Protein AF-A0A497FL83-F1 (afdb_monomer_lite)

pLDDT: mean 72.42, std 16.45, range [36.22, 94.38]

Radius of gyration: 26.85 Å; chains: 1; bounding box: 64×46×71 Å

Sequence (213 aa):
MVYFIYKALDIARLGGVLPDPKRLNLPDDVKLGLAKRDYFYLGCCENPEHLLPIKEYIVTFVDRDTAEGFTLLGVSRVPKDPTDPTSELRDLTPEELEKQEKARKLLLKLRLRQRIYGGVEDLEDIVAFLSKRIDLLERLFLTTLYYILKDEPLPDSLGKSYLSIAEAYVKQVEEGRVKTRVDVEDPKKLHDKVMKKVTEITKLVETELLGKK

Secondary structure (DSSP, 8-state):
-EEEEEEES-HHHHTTPPPPTTTTT--TT-EEEEEEETTEEEEEES-GGGGTT-TTEEEEEE-HHHHHHHHHTT-SEEESSTT-TTSPEEEPPHHHHHHHHHHHHHHHHHHHHHHHHHHHHHHHHHHHHHHHHHHHHHHHHHHHHHHHHHT-PPPHHHHHHHHHHHHHHHHHHHTT----GGGT--HHHHHHHHHHHHHHHHHHHIIIIIS--

Structure (mmCIF, N/CA/C/O backbone):
data_AF-A0A497FL83-F1
#
_entry.id   AF-A0A497FL83-F1
#
loop_
_atom_site.group_PDB
_atom_site.id
_atom_site.type_symbol
_atom_site.label_atom_id
_atom_site.label_alt_id
_atom_site.label_comp_id
_atom_site.label_asym_id
_atom_site.label_entity_id
_atom_site.label_seq_id
_atom_site.pdbx_PDB_ins_code
_atom_site.Cartn_x
_atom_site.Cartn_y
_atom_site.Cartn_z
_atom_site.occupancy
_atom_site.B_iso_or_equiv
_atom_site.auth_seq_id
_atom_site.auth_comp_id
_atom_site.auth_asym_id
_atom_site.auth_atom_id
_atom_site.pdbx_PDB_model_num
ATOM 1 N N . MET A 1 1 ? 3.276 -7.627 21.486 1.00 87.25 1 MET A N 1
ATOM 2 C CA . MET A 1 1 ? 2.378 -7.746 20.320 1.00 87.25 1 MET A CA 1
ATOM 3 C C . MET A 1 1 ? 2.366 -6.426 19.569 1.00 87.25 1 MET A C 1
ATOM 5 O O . MET A 1 1 ? 2.123 -5.391 20.181 1.00 87.25 1 MET A O 1
ATOM 9 N N . VAL A 1 2 ? 2.685 -6.466 18.280 1.00 92.25 2 VAL A N 1
ATOM 10 C CA . VAL A 1 2 ? 2.751 -5.320 17.367 1.00 92.25 2 VAL A CA 1
ATOM 11 C C . VAL A 1 2 ? 1.545 -5.376 16.435 1.00 92.25 2 VAL A C 1
ATOM 13 O O . VAL A 1 2 ? 1.156 -6.457 15.998 1.00 92.25 2 VAL A O 1
ATOM 16 N N . TYR A 1 3 ? 0.948 -4.224 16.136 1.00 94.00 3 TYR A N 1
ATOM 17 C CA . TYR A 1 3 ? -0.179 -4.123 15.213 1.00 94.00 3 TYR A CA 1
ATOM 18 C C . TYR A 1 3 ? 0.265 -3.538 13.881 1.00 94.00 3 TYR A C 1
ATOM 20 O O . TYR A 1 3 ? 1.179 -2.713 13.809 1.00 94.00 3 TYR A O 1
ATOM 28 N N . PHE A 1 4 ? -0.412 -3.945 12.817 1.00 92.50 4 PHE A N 1
ATOM 29 C CA . PHE A 1 4 ? -0.151 -3.422 11.489 1.00 92.50 4 PHE A CA 1
ATOM 30 C C . PHE A 1 4 ? -1.423 -3.360 10.655 1.00 92.50 4 PHE A C 1
ATOM 32 O O . PHE A 1 4 ? -2.301 -4.218 10.737 1.00 92.50 4 PHE A O 1
ATOM 39 N N . ILE A 1 5 ? -1.499 -2.328 9.825 1.00 90.12 5 ILE A N 1
ATOM 40 C CA . ILE A 1 5 ? -2.501 -2.199 8.777 1.00 90.12 5 ILE A CA 1
ATOM 41 C C . ILE A 1 5 ? -1.850 -2.642 7.477 1.00 90.12 5 ILE A C 1
ATOM 43 O O . ILE A 1 5 ? -0.743 -2.208 7.160 1.00 90.12 5 ILE A O 1
ATOM 47 N N . TYR A 1 6 ? -2.537 -3.481 6.713 1.00 87.75 6 TYR A N 1
ATOM 48 C CA . TYR A 1 6 ? -2.036 -3.946 5.432 1.00 87.75 6 TYR A CA 1
ATOM 49 C C . TYR A 1 6 ? -3.088 -3.915 4.329 1.00 87.75 6 TYR A C 1
ATOM 51 O O . TYR A 1 6 ? -4.296 -3.942 4.575 1.00 87.75 6 TYR A O 1
ATOM 59 N N . LYS A 1 7 ? -2.614 -3.849 3.086 1.00 82.38 7 LYS A N 1
ATOM 60 C CA . LYS A 1 7 ? -3.421 -4.018 1.874 1.00 82.38 7 LYS A CA 1
ATOM 61 C C . LYS A 1 7 ? -2.717 -5.005 0.953 1.00 82.38 7 LYS A C 1
ATOM 63 O O . LYS A 1 7 ? -1.513 -4.884 0.748 1.00 82.38 7 LYS A O 1
ATOM 68 N N . ALA A 1 8 ? -3.467 -5.939 0.376 1.00 71.94 8 ALA A N 1
ATOM 69 C CA . ALA A 1 8 ? -2.943 -6.816 -0.666 1.00 71.94 8 ALA A CA 1
ATOM 70 C C . ALA A 1 8 ? -2.663 -6.026 -1.958 1.00 71.94 8 ALA A C 1
ATOM 72 O O . ALA A 1 8 ? -3.493 -5.224 -2.391 1.00 71.94 8 ALA A O 1
ATOM 73 N N . LEU A 1 9 ? -1.492 -6.240 -2.555 1.00 63.22 9 LEU A N 1
ATOM 74 C CA . LEU A 1 9 ? -1.058 -5.588 -3.795 1.00 63.22 9 LEU A CA 1
ATOM 75 C C . LEU A 1 9 ? -1.698 -6.229 -5.035 1.00 63.22 9 LEU A C 1
ATOM 77 O O . LEU A 1 9 ? -2.173 -5.523 -5.920 1.00 63.22 9 LEU A O 1
ATOM 81 N N . ASP A 1 10 ? -1.836 -7.555 -5.052 1.00 54.44 10 ASP A N 1
ATOM 82 C CA . ASP A 1 10 ? -2.254 -8.332 -6.232 1.00 54.44 10 ASP A CA 1
ATOM 83 C C . ASP A 1 10 ? -3.777 -8.578 -6.343 1.00 54.44 10 ASP A C 1
ATOM 85 O O . ASP A 1 10 ? -4.263 -9.598 -6.844 1.00 54.44 10 ASP A O 1
ATOM 89 N N . ILE A 1 11 ? -4.585 -7.618 -5.880 1.00 46.47 11 ILE A N 1
ATOM 90 C CA . ILE A 1 11 ? -6.055 -7.744 -5.845 1.00 46.47 11 ILE A CA 1
ATOM 91 C C . ILE A 1 11 ? -6.667 -7.845 -7.256 1.00 46.47 11 ILE A C 1
ATOM 93 O O . ILE A 1 11 ? -7.718 -8.467 -7.417 1.00 46.47 11 ILE A O 1
ATOM 97 N N . ALA A 1 12 ? -6.005 -7.303 -8.286 1.00 39.41 12 ALA A N 1
ATOM 98 C CA . ALA A 1 12 ? -6.506 -7.329 -9.663 1.00 39.41 12 ALA A CA 1
ATOM 99 C C . ALA A 1 12 ? -6.594 -8.748 -10.260 1.00 39.41 12 ALA A C 1
ATOM 101 O O . ALA A 1 12 ? -7.409 -8.975 -11.151 1.00 39.41 12 ALA A O 1
ATOM 102 N N . ARG A 1 13 ? -5.800 -9.714 -9.768 1.00 36.22 13 ARG A N 1
ATOM 103 C CA . ARG A 1 13 ? -5.795 -11.102 -10.273 1.00 36.22 13 ARG A CA 1
ATOM 104 C C . ARG A 1 13 ? -6.527 -12.100 -9.372 1.00 36.22 13 ARG A C 1
ATOM 106 O O . ARG A 1 13 ? -6.908 -13.163 -9.848 1.00 36.22 13 ARG A O 1
ATOM 113 N N . LEU A 1 14 ? -6.744 -11.767 -8.097 1.00 36.56 14 LEU A N 1
ATOM 114 C CA . LEU A 1 14 ? -7.281 -12.692 -7.083 1.00 36.56 14 LEU A CA 1
ATOM 115 C C . LEU A 1 14 ? -8.678 -12.322 -6.556 1.00 36.56 14 LEU A C 1
ATOM 117 O O . LEU A 1 14 ? -9.119 -12.866 -5.548 1.00 36.56 14 LEU A O 1
ATOM 121 N N . GLY A 1 15 ? -9.392 -11.399 -7.208 1.00 36.88 15 GLY A N 1
ATOM 122 C CA . GLY A 1 15 ? -10.802 -11.132 -6.890 1.00 36.88 15 GLY A CA 1
ATOM 123 C C . GLY A 1 15 ? -11.052 -10.602 -5.471 1.00 36.88 15 GLY A C 1
ATOM 124 O O . GLY A 1 15 ? -12.125 -10.816 -4.916 1.00 36.88 15 GLY A O 1
ATOM 125 N N . GLY A 1 16 ? -10.078 -9.920 -4.856 1.00 46.25 16 GLY A N 1
ATOM 126 C CA . GLY A 1 16 ? -10.253 -9.320 -3.524 1.00 46.25 16 GLY A CA 1
ATOM 127 C C . GLY A 1 16 ? -10.151 -10.285 -2.342 1.00 46.25 16 GLY A C 1
ATOM 128 O O . GLY A 1 16 ? -10.515 -9.901 -1.227 1.00 46.25 16 GLY A O 1
ATOM 129 N N . VAL A 1 17 ? -9.648 -11.502 -2.558 1.00 53.59 17 VAL A N 1
ATOM 130 C CA . VAL A 1 17 ? -9.443 -12.496 -1.499 1.00 53.59 17 VAL A CA 1
ATOM 131 C C . VAL A 1 17 ? -8.149 -12.193 -0.734 1.00 53.59 17 VAL A C 1
ATOM 133 O O . VAL A 1 17 ? -7.098 -11.966 -1.334 1.00 53.59 17 VAL A O 1
ATOM 136 N N . LEU A 1 18 ? -8.232 -12.164 0.600 1.00 60.44 18 LEU A N 1
ATOM 137 C CA . LEU A 1 18 ? -7.057 -12.150 1.477 1.00 60.44 18 LEU A CA 1
ATOM 138 C C . LEU A 1 18 ? -6.199 -13.392 1.183 1.00 60.44 18 LEU A C 1
ATOM 140 O O . LEU A 1 18 ? -6.759 -14.489 1.172 1.00 60.44 18 LEU A O 1
ATOM 144 N N . PRO A 1 19 ? -4.882 -13.265 0.955 1.00 60.03 19 PRO A N 1
ATOM 145 C CA . PRO A 1 19 ? -4.026 -14.428 0.777 1.00 60.03 19 PRO A CA 1
ATOM 146 C C . PRO A 1 19 ? -4.148 -15.373 1.973 1.00 60.03 19 PRO A C 1
ATOM 148 O O . PRO A 1 19 ? -4.116 -14.939 3.125 1.00 60.03 19 PRO A O 1
ATOM 151 N N . ASP A 1 20 ? -4.307 -16.663 1.688 1.00 67.06 20 ASP A N 1
ATOM 152 C CA . ASP A 1 20 ? -4.378 -17.701 2.714 1.00 67.06 20 ASP A CA 1
ATOM 153 C C . ASP A 1 20 ? -3.068 -17.699 3.530 1.00 67.06 20 ASP A C 1
ATOM 155 O O . ASP A 1 20 ? -1.998 -17.884 2.936 1.00 67.06 20 ASP A O 1
ATOM 159 N N . PRO A 1 21 ? -3.118 -17.513 4.866 1.00 66.69 21 PRO A N 1
ATOM 160 C CA . PRO A 1 21 ? -1.936 -17.559 5.724 1.00 66.69 21 PRO A CA 1
ATOM 161 C C . PRO A 1 21 ? -1.088 -18.821 5.530 1.00 66.69 21 PRO A C 1
ATOM 163 O O . PRO A 1 21 ? 0.139 -18.746 5.570 1.00 66.69 21 PRO A O 1
ATOM 166 N N . LYS A 1 22 ? -1.728 -19.964 5.236 1.00 67.56 22 LYS A N 1
ATOM 167 C CA . LYS A 1 22 ? -1.035 -21.233 4.962 1.00 67.56 22 LYS A CA 1
ATOM 168 C C . LYS A 1 22 ? -0.250 -21.193 3.657 1.00 67.56 22 LYS A C 1
ATOM 170 O O . LYS A 1 22 ? 0.801 -21.808 3.550 1.00 67.56 22 LYS A O 1
ATOM 175 N N . ARG A 1 23 ? -0.747 -20.458 2.661 1.00 69.12 23 ARG A N 1
ATOM 176 C CA . ARG A 1 23 ? -0.086 -20.304 1.361 1.00 69.12 23 ARG A CA 1
ATOM 177 C C . ARG A 1 23 ? 1.126 -19.376 1.442 1.00 69.12 23 ARG A C 1
ATOM 179 O O . ARG A 1 23 ? 2.053 -19.526 0.657 1.00 69.12 23 ARG A O 1
ATOM 186 N N . LEU A 1 24 ? 1.110 -18.443 2.391 1.00 69.69 24 LEU A N 1
ATOM 187 C CA . LEU A 1 24 ? 2.212 -17.525 2.670 1.00 69.69 24 LEU A CA 1
ATOM 188 C C . LEU A 1 24 ? 3.234 -18.083 3.676 1.00 69.69 24 LEU A C 1
ATOM 190 O O . LEU A 1 24 ? 4.185 -17.378 3.999 1.00 69.69 24 LEU A O 1
ATOM 194 N N . ASN A 1 25 ? 3.056 -19.322 4.163 1.00 75.31 25 ASN A N 1
ATOM 195 C CA . ASN A 1 25 ? 3.882 -19.927 5.216 1.00 75.31 25 ASN A CA 1
ATOM 196 C C . ASN A 1 25 ? 4.079 -18.987 6.418 1.00 75.31 25 ASN A C 1
ATOM 198 O O . ASN A 1 25 ? 5.191 -18.841 6.928 1.00 75.31 25 ASN A O 1
ATOM 202 N N . LEU A 1 26 ? 3.004 -18.312 6.842 1.00 78.56 26 LEU A N 1
ATOM 203 C CA . LEU A 1 26 ? 3.100 -17.387 7.963 1.00 78.56 26 LEU A CA 1
ATOM 204 C C . LEU A 1 26 ? 3.267 -18.151 9.276 1.00 78.56 26 LEU A C 1
ATOM 206 O O . LEU A 1 26 ? 2.543 -19.122 9.499 1.00 78.5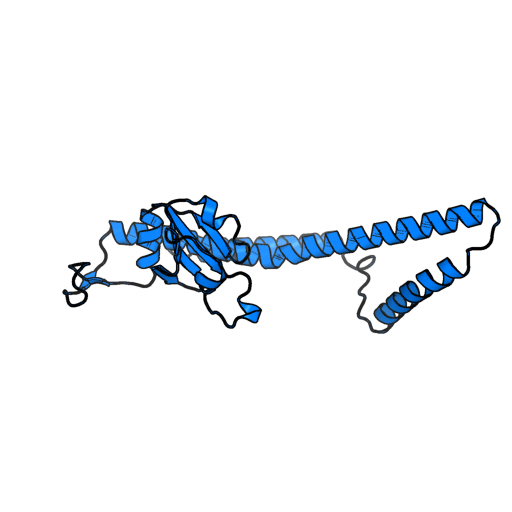6 26 LEU A O 1
ATOM 210 N N . PRO A 1 27 ? 4.190 -17.714 10.145 1.00 83.06 27 PRO A N 1
ATOM 211 C CA . PRO A 1 27 ? 4.302 -18.274 11.480 1.00 83.06 27 PRO A CA 1
ATOM 212 C C . PRO A 1 27 ? 3.047 -17.973 12.312 1.00 83.06 27 PRO A C 1
ATOM 214 O O . PRO A 1 27 ? 2.350 -16.981 12.086 1.00 83.06 27 PRO A O 1
ATOM 217 N N . ASP A 1 28 ? 2.766 -18.842 13.286 1.00 85.88 28 ASP A N 1
ATOM 218 C CA . ASP A 1 28 ? 1.536 -18.815 14.097 1.00 85.88 28 ASP A CA 1
ATOM 219 C C . ASP A 1 28 ? 1.371 -17.532 14.932 1.00 85.88 28 ASP A C 1
ATOM 221 O O . ASP A 1 28 ? 0.269 -17.213 15.390 1.00 85.88 28 ASP A O 1
ATOM 225 N N . ASP A 1 29 ? 2.455 -16.777 15.130 1.00 88.56 29 ASP A N 1
ATOM 226 C CA . ASP A 1 29 ? 2.421 -15.495 15.825 1.00 88.56 29 ASP A CA 1
ATOM 227 C C . ASP A 1 29 ? 1.772 -14.386 14.982 1.00 88.56 29 ASP A C 1
ATOM 229 O O . ASP A 1 29 ? 1.328 -13.384 15.542 1.00 88.56 29 ASP A O 1
ATOM 233 N N . VAL A 1 30 ? 1.668 -14.559 13.658 1.00 86.81 30 VAL A N 1
ATOM 234 C CA . VAL A 1 30 ? 1.057 -13.591 12.741 1.00 86.81 30 VAL A CA 1
ATOM 235 C C . VAL A 1 30 ? -0.437 -13.868 12.582 1.00 86.81 30 VAL A C 1
ATOM 237 O O . VAL A 1 30 ? -0.867 -14.845 11.972 1.00 86.81 30 VAL A O 1
ATOM 240 N N . LYS A 1 31 ? -1.260 -12.933 13.053 1.00 89.06 31 LYS A N 1
ATOM 241 C CA . LYS A 1 31 ? -2.717 -12.952 12.892 1.00 89.06 31 LYS A CA 1
ATOM 242 C C . LYS A 1 31 ? -3.145 -11.917 11.867 1.00 89.06 31 LYS A C 1
ATOM 244 O O . LYS A 1 31 ? -2.890 -10.722 12.014 1.00 89.06 31 LYS A O 1
ATOM 249 N N . LEU A 1 32 ? -3.847 -12.375 10.839 1.00 87.00 32 LEU A N 1
ATOM 250 C CA . LEU A 1 32 ? -4.373 -11.546 9.760 1.00 87.00 32 LEU A CA 1
ATOM 251 C C . LEU A 1 32 ? -5.889 -11.372 9.884 1.00 87.00 32 LEU A C 1
ATOM 253 O O . LEU A 1 32 ? -6.593 -12.279 10.314 1.00 87.00 32 LEU A O 1
ATOM 257 N N . GLY A 1 33 ? -6.405 -10.221 9.448 1.00 85.62 33 GLY A N 1
ATOM 258 C CA . GLY A 1 33 ? -7.843 -10.045 9.220 1.00 85.62 33 GLY A CA 1
ATOM 259 C C . GLY A 1 33 ? -8.656 -9.764 10.484 1.00 85.62 33 GLY A C 1
ATOM 260 O O . GLY A 1 33 ? -9.857 -10.013 10.495 1.00 85.62 33 GLY A O 1
ATOM 261 N N . LEU A 1 34 ? -8.028 -9.201 11.521 1.00 88.25 34 LEU A N 1
ATOM 262 C CA . LEU A 1 34 ? -8.687 -8.816 12.776 1.00 88.25 34 LEU A CA 1
ATOM 263 C C . LEU A 1 34 ? -9.814 -7.794 12.559 1.00 88.25 34 LEU A C 1
ATOM 265 O O . LEU A 1 34 ? -10.797 -7.774 13.289 1.00 88.25 34 LEU A O 1
ATOM 269 N N . ALA A 1 35 ? -9.669 -6.940 11.547 1.00 88.44 35 ALA A N 1
ATOM 270 C CA . ALA A 1 35 ? -10.700 -6.025 11.079 1.00 88.44 35 ALA A CA 1
ATOM 271 C C . ALA A 1 35 ? -10.472 -5.689 9.601 1.00 88.44 35 ALA A C 1
ATOM 273 O O . ALA A 1 35 ? -9.350 -5.786 9.099 1.00 88.44 35 ALA A O 1
ATOM 274 N N . LYS A 1 36 ? -11.532 -5.257 8.909 1.00 88.44 36 LYS A N 1
ATOM 275 C CA . LYS A 1 36 ? -11.490 -4.827 7.504 1.00 88.44 36 LYS A CA 1
ATOM 276 C C . LYS A 1 36 ? -12.211 -3.499 7.328 1.00 88.44 36 LYS A C 1
ATOM 278 O O . LYS A 1 36 ? -13.388 -3.385 7.681 1.00 88.44 36 LYS A O 1
ATOM 283 N N . ARG A 1 37 ? -11.537 -2.529 6.708 1.00 85.94 37 ARG A N 1
ATOM 284 C CA . ARG A 1 37 ? -12.119 -1.244 6.302 1.00 85.94 37 ARG A CA 1
ATOM 285 C C . ARG A 1 37 ? -11.528 -0.795 4.981 1.00 85.94 37 ARG A C 1
ATOM 287 O O . ARG A 1 37 ? -10.317 -0.675 4.849 1.00 85.94 37 ARG A O 1
ATOM 294 N N . ASP A 1 38 ? -12.399 -0.566 4.004 1.00 75.31 38 ASP A N 1
ATOM 295 C CA . ASP A 1 38 ? -12.044 0.031 2.714 1.00 75.31 38 ASP A CA 1
ATOM 296 C C . ASP A 1 38 ? -10.824 -0.605 2.033 1.00 75.31 38 ASP A C 1
ATOM 298 O O . ASP A 1 38 ? -9.897 0.084 1.608 1.00 75.31 38 ASP A O 1
ATOM 302 N N . TYR A 1 39 ? -10.832 -1.937 1.941 1.00 77.88 39 TYR A N 1
ATOM 303 C CA . TYR A 1 39 ? -9.763 -2.763 1.360 1.00 77.88 39 TYR A CA 1
ATOM 304 C C . TYR A 1 39 ? -8.449 -2.811 2.153 1.00 77.88 39 TYR A C 1
ATOM 306 O O . TYR A 1 39 ? -7.527 -3.504 1.730 1.00 77.88 39 TYR A O 1
ATOM 314 N N . PHE A 1 40 ? -8.374 -2.144 3.303 1.00 86.00 40 PHE A N 1
ATOM 315 C CA . PHE A 1 40 ? -7.314 -2.333 4.285 1.00 86.00 40 PHE A CA 1
ATOM 316 C C . PHE A 1 40 ? -7.758 -3.312 5.367 1.00 86.00 40 PHE A C 1
ATOM 318 O O . PHE A 1 40 ? -8.943 -3.419 5.706 1.00 86.00 40 PHE A O 1
ATOM 325 N N . TYR A 1 41 ? -6.779 -4.007 5.922 1.00 89.38 41 TYR A N 1
ATOM 326 C CA . TYR A 1 41 ? -6.955 -5.048 6.914 1.00 89.38 41 TYR A CA 1
ATOM 327 C C . TYR A 1 41 ? -6.065 -4.774 8.117 1.00 89.38 41 TYR A C 1
ATOM 329 O O . TYR A 1 41 ? -4.954 -4.270 7.970 1.00 89.38 41 TYR A O 1
ATOM 337 N N . LEU A 1 42 ? -6.553 -5.124 9.300 1.00 92.00 42 LEU A N 1
ATOM 338 C CA . LEU A 1 42 ? -5.775 -5.101 10.530 1.00 92.00 42 LEU A CA 1
ATOM 339 C C . LEU A 1 42 ? -5.191 -6.491 10.789 1.00 92.00 42 LEU A C 1
ATOM 341 O O . LEU A 1 42 ? -5.880 -7.505 10.638 1.00 92.00 42 LEU A O 1
ATOM 345 N N . GLY A 1 43 ? -3.930 -6.533 11.192 1.00 91.81 43 GLY A N 1
ATOM 346 C CA . GLY A 1 43 ? -3.267 -7.722 11.702 1.00 91.81 43 GLY A CA 1
ATOM 347 C C . GLY A 1 43 ? -2.456 -7.415 12.956 1.00 91.81 43 GLY A C 1
ATOM 348 O O . GLY A 1 43 ? -2.270 -6.252 13.333 1.00 91.81 43 GLY A O 1
ATOM 349 N N . CYS A 1 44 ? -1.985 -8.468 13.611 1.00 93.62 44 CYS A N 1
ATOM 350 C CA . CYS A 1 44 ? -0.997 -8.364 14.673 1.00 93.62 44 CYS A CA 1
ATOM 351 C C . CYS A 1 44 ? 0.036 -9.485 14.575 1.00 93.62 44 CYS A C 1
ATOM 353 O O . CYS A 1 44 ? -0.228 -10.529 13.986 1.00 93.62 44 CYS A O 1
ATOM 355 N N . CYS A 1 45 ? 1.224 -9.244 15.113 1.00 92.25 45 CYS A N 1
ATOM 356 C CA . CYS A 1 45 ? 2.292 -10.233 15.204 1.00 92.25 45 CYS A CA 1
ATOM 357 C C . CYS A 1 45 ? 3.100 -10.043 16.488 1.00 92.25 45 CYS A C 1
ATOM 359 O O . CYS A 1 45 ? 3.012 -8.997 17.146 1.00 92.25 45 CYS A O 1
ATOM 361 N N . GLU A 1 46 ? 3.899 -11.036 16.862 1.00 90.62 46 GLU A N 1
ATOM 362 C CA . GLU A 1 46 ? 4.883 -10.870 17.932 1.00 90.62 46 GLU A CA 1
ATOM 363 C C . GLU A 1 46 ? 6.198 -10.352 17.363 1.00 90.62 46 GLU A C 1
ATOM 365 O O . GLU A 1 46 ? 6.734 -9.379 17.898 1.00 90.62 46 GLU A O 1
ATOM 370 N N . ASN A 1 47 ? 6.641 -10.914 16.232 1.00 88.38 47 ASN A N 1
ATOM 371 C CA . ASN A 1 47 ? 7.851 -10.490 15.538 1.00 88.38 47 ASN A CA 1
ATOM 372 C C . ASN A 1 47 ? 7.542 -9.776 14.199 1.00 88.38 47 ASN A C 1
ATOM 374 O O . ASN A 1 47 ? 7.113 -10.419 13.239 1.00 88.38 47 ASN A O 1
ATOM 378 N N . PRO A 1 48 ? 7.791 -8.456 14.084 1.00 86.81 48 PRO A N 1
ATOM 379 C CA . PRO A 1 48 ? 7.625 -7.701 12.837 1.00 86.81 48 PRO A CA 1
ATOM 380 C C . PRO A 1 48 ? 8.449 -8.229 11.657 1.00 86.81 48 PRO A C 1
ATOM 382 O O . PRO A 1 48 ? 8.045 -8.049 10.507 1.00 86.81 48 PRO A O 1
ATOM 385 N N . GLU A 1 49 ? 9.590 -8.878 11.917 1.00 85.75 49 GLU A N 1
ATOM 386 C CA . GLU A 1 49 ? 10.470 -9.403 10.867 1.00 85.75 49 GLU A CA 1
ATOM 387 C C . GLU A 1 49 ? 9.799 -10.500 10.038 1.00 85.75 49 GLU A C 1
ATOM 389 O O . GLU A 1 49 ? 10.122 -10.656 8.864 1.00 85.75 49 GLU A O 1
ATOM 394 N N . HIS A 1 50 ? 8.804 -11.196 10.597 1.00 83.62 50 HIS A N 1
ATOM 395 C CA . HIS A 1 50 ? 8.032 -12.213 9.882 1.00 83.62 50 HIS A CA 1
ATOM 396 C C . HIS A 1 50 ? 7.190 -11.631 8.734 1.00 83.62 50 HIS A C 1
ATOM 398 O O . HIS A 1 50 ? 6.779 -12.368 7.840 1.00 83.62 50 HIS A O 1
ATOM 404 N N . LEU A 1 51 ? 6.948 -10.314 8.724 1.00 79.38 51 LEU A N 1
ATOM 405 C CA . LEU A 1 51 ? 6.184 -9.637 7.672 1.00 79.38 51 LEU A CA 1
ATOM 406 C C . LEU A 1 51 ? 7.060 -9.072 6.549 1.00 79.38 51 LEU A C 1
ATOM 408 O O . LEU A 1 51 ? 6.554 -8.839 5.454 1.00 79.38 51 LEU A O 1
ATOM 412 N N . LEU A 1 52 ? 8.357 -8.858 6.796 1.00 73.00 52 LEU A N 1
ATOM 413 C CA . LEU A 1 52 ? 9.287 -8.284 5.814 1.00 73.00 52 LEU A CA 1
ATOM 414 C C . LEU A 1 52 ? 9.411 -9.102 4.511 1.00 73.00 52 LEU A C 1
ATOM 416 O O . LEU A 1 52 ? 9.526 -8.483 3.452 1.00 73.00 52 LEU A O 1
ATOM 420 N N . PRO A 1 53 ? 9.378 -10.453 4.528 1.00 69.50 53 PRO A N 1
ATOM 421 C CA . PRO A 1 53 ? 9.472 -11.251 3.307 1.00 69.50 53 PRO A CA 1
ATOM 422 C C . PRO A 1 53 ? 8.214 -11.201 2.430 1.00 69.50 53 PRO A C 1
ATOM 424 O O . PRO A 1 53 ? 8.280 -11.604 1.269 1.00 69.50 53 PRO A O 1
ATOM 427 N N . ILE A 1 54 ? 7.077 -10.741 2.964 1.00 71.00 54 ILE A N 1
ATOM 428 C CA . ILE A 1 54 ? 5.780 -10.809 2.285 1.00 71.00 54 ILE A CA 1
ATOM 429 C C . ILE A 1 54 ? 5.643 -9.621 1.337 1.00 71.00 54 ILE A C 1
ATOM 431 O O . ILE A 1 54 ? 5.243 -8.522 1.724 1.00 71.00 54 ILE A O 1
ATOM 435 N N . LYS A 1 55 ? 5.966 -9.845 0.065 1.00 68.38 55 LYS A N 1
ATOM 436 C CA . LYS A 1 55 ? 5.907 -8.808 -0.977 1.00 68.38 55 LYS A CA 1
ATOM 437 C C . LYS A 1 55 ? 4.488 -8.554 -1.477 1.00 68.38 55 LYS A C 1
ATOM 439 O O . LYS A 1 55 ? 4.247 -7.576 -2.170 1.00 68.38 55 LYS A O 1
ATOM 444 N N . GLU A 1 56 ? 3.548 -9.419 -1.119 1.00 70.81 56 GLU A N 1
ATOM 445 C CA . GLU A 1 56 ? 2.142 -9.362 -1.502 1.00 70.81 56 GLU A CA 1
ATOM 446 C C . GLU A 1 56 ? 1.358 -8.306 -0.707 1.00 70.81 56 GLU A C 1
ATOM 448 O O . GLU A 1 56 ? 0.223 -7.978 -1.071 1.00 70.81 56 GLU A O 1
ATOM 453 N N . TYR A 1 57 ? 1.944 -7.757 0.364 1.00 73.75 57 TYR A N 1
ATOM 454 C CA . TYR A 1 57 ? 1.318 -6.774 1.241 1.00 73.75 57 TYR A CA 1
ATOM 455 C C . TYR A 1 57 ? 2.063 -5.440 1.258 1.00 73.75 57 TYR A C 1
ATOM 457 O O . TYR A 1 57 ? 3.264 -5.378 1.493 1.00 73.75 57 TYR A O 1
ATOM 465 N N . ILE A 1 58 ? 1.313 -4.339 1.153 1.00 77.38 58 ILE A N 1
ATOM 466 C CA . ILE A 1 58 ? 1.768 -3.056 1.698 1.00 77.38 58 ILE A CA 1
ATOM 467 C C . ILE A 1 58 ? 1.451 -3.082 3.185 1.00 77.38 58 ILE A C 1
ATOM 469 O O . ILE A 1 58 ? 0.275 -3.024 3.541 1.00 77.38 58 ILE A O 1
ATOM 473 N N . VAL A 1 59 ? 2.475 -3.143 4.033 1.00 85.00 59 VAL A N 1
ATOM 474 C CA . VAL A 1 59 ? 2.336 -3.164 5.495 1.00 85.00 59 VAL A CA 1
ATOM 475 C C . VAL A 1 59 ? 2.688 -1.796 6.079 1.00 85.00 59 VAL A C 1
ATOM 477 O O . VAL A 1 59 ? 3.632 -1.133 5.660 1.00 85.00 59 VAL A O 1
ATOM 480 N N . THR A 1 60 ? 1.914 -1.344 7.059 1.00 89.06 60 THR A N 1
ATOM 481 C CA . THR A 1 60 ? 2.208 -0.166 7.878 1.00 89.06 60 THR A CA 1
ATOM 482 C C . THR A 1 60 ? 2.004 -0.529 9.338 1.00 89.06 60 THR A C 1
ATOM 484 O O . THR A 1 60 ? 0.881 -0.800 9.761 1.00 89.06 60 THR A O 1
ATOM 487 N N . PHE A 1 61 ? 3.086 -0.532 10.111 1.00 91.75 61 PHE A N 1
ATOM 488 C CA . PHE A 1 61 ? 3.027 -0.755 11.552 1.00 91.75 61 PHE A CA 1
ATOM 489 C C . PHE A 1 61 ? 2.365 0.424 12.260 1.00 91.75 61 PHE A C 1
ATOM 491 O O . PHE A 1 61 ? 2.562 1.582 11.884 1.00 91.75 61 PHE A O 1
ATOM 498 N N . VAL A 1 62 ? 1.562 0.119 13.274 1.00 93.06 62 VAL A N 1
ATOM 499 C CA . VAL A 1 62 ? 0.771 1.102 14.013 1.00 93.06 62 VAL A CA 1
ATOM 500 C C . VAL A 1 62 ? 0.823 0.831 15.510 1.00 93.06 62 VAL A C 1
ATOM 502 O O . VAL A 1 62 ? 1.024 -0.302 15.951 1.00 93.06 62 VAL A O 1
ATOM 505 N N . ASP A 1 63 ? 0.623 1.883 16.301 1.00 94.31 63 ASP A N 1
ATOM 506 C CA . ASP A 1 63 ? 0.427 1.736 17.739 1.00 94.31 63 ASP A CA 1
ATOM 507 C C . ASP A 1 63 ? -0.938 1.110 18.070 1.00 94.31 63 ASP A C 1
ATOM 509 O O . ASP A 1 63 ? -1.845 1.021 17.235 1.00 94.31 63 ASP A O 1
ATOM 513 N N . ARG A 1 64 ? -1.070 0.661 19.320 1.00 94.00 64 ARG A N 1
ATOM 514 C CA . ARG A 1 64 ? -2.276 0.000 19.823 1.00 94.00 64 ARG A CA 1
ATOM 515 C C . ARG A 1 64 ? -3.516 0.887 19.712 1.00 94.00 64 ARG A C 1
ATOM 517 O O . ARG A 1 64 ? -4.552 0.401 19.276 1.00 94.00 64 ARG A O 1
ATOM 524 N N . ASP A 1 65 ? -3.408 2.172 20.040 1.00 94.25 65 ASP A N 1
ATOM 525 C CA . ASP A 1 65 ? -4.541 3.104 19.968 1.00 94.25 65 ASP A CA 1
ATOM 526 C C . ASP A 1 65 ? -5.068 3.256 18.542 1.00 94.25 65 ASP A C 1
ATOM 528 O O . ASP A 1 65 ? -6.273 3.307 18.312 1.00 94.25 65 ASP A O 1
ATOM 532 N N . THR A 1 66 ? -4.165 3.290 17.566 1.00 93.25 66 THR A N 1
ATOM 533 C CA . THR A 1 66 ? -4.519 3.348 16.149 1.00 93.25 66 THR A CA 1
ATOM 534 C C . THR A 1 66 ? -5.159 2.041 15.685 1.00 93.25 66 THR A C 1
ATOM 536 O O . THR A 1 66 ? -6.107 2.076 14.903 1.00 93.25 66 THR A O 1
ATOM 539 N N . ALA A 1 67 ? -4.677 0.891 16.166 1.00 94.38 67 ALA A N 1
ATOM 540 C CA . ALA A 1 67 ? -5.277 -0.409 15.876 1.00 94.38 67 ALA A CA 1
ATOM 541 C C . ALA A 1 67 ? -6.695 -0.524 16.457 1.00 94.38 67 ALA A C 1
ATOM 543 O O . ALA A 1 67 ? -7.621 -0.897 15.739 1.00 94.38 67 ALA A O 1
ATOM 544 N N . GLU A 1 68 ? -6.882 -0.138 17.720 1.00 93.75 68 GLU A N 1
ATOM 545 C CA . GLU A 1 68 ? -8.194 -0.073 18.371 1.00 93.75 68 GLU A CA 1
ATOM 546 C C . GLU A 1 68 ? -9.119 0.882 17.608 1.00 93.75 68 GLU A C 1
ATOM 548 O O . GLU A 1 68 ? -10.193 0.479 17.162 1.00 93.75 68 GLU A O 1
ATOM 553 N N . GLY A 1 69 ? -8.660 2.101 17.318 1.00 93.50 69 GLY A N 1
ATOM 554 C CA . GLY A 1 69 ? -9.390 3.066 16.498 1.00 93.50 69 GLY A CA 1
ATOM 555 C C . GLY A 1 69 ? -9.789 2.538 15.118 1.00 93.50 69 GLY A C 1
ATOM 556 O O . GLY A 1 69 ? -10.875 2.845 14.630 1.00 93.50 69 GLY A O 1
ATOM 557 N N . PHE A 1 70 ? -8.951 1.704 14.494 1.00 94.38 70 PHE A N 1
ATOM 558 C CA . PHE A 1 70 ? -9.250 1.087 13.202 1.00 94.38 70 PHE A CA 1
ATOM 559 C C . PHE A 1 70 ? -10.440 0.125 13.288 1.00 94.38 70 PHE A C 1
ATOM 561 O O . PHE A 1 70 ? -11.282 0.115 12.388 1.00 94.38 70 PHE A O 1
ATOM 568 N N . THR A 1 71 ? -10.549 -0.650 14.374 1.00 92.44 71 THR A N 1
ATOM 569 C CA . THR A 1 71 ? -11.707 -1.536 14.606 1.00 92.44 71 THR A CA 1
ATOM 570 C C . THR A 1 71 ? -13.009 -0.748 14.774 1.00 92.44 71 THR A C 1
ATOM 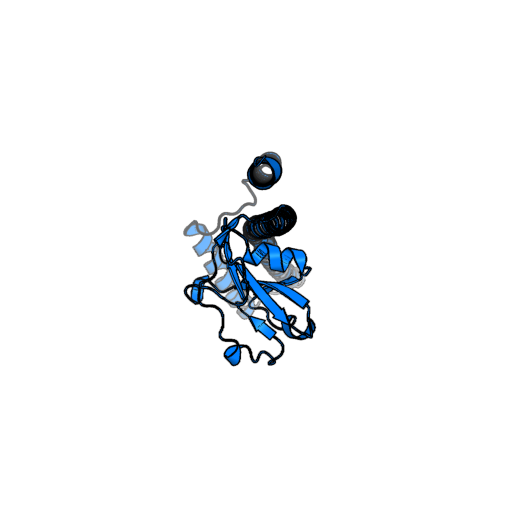572 O O . THR A 1 71 ? -14.065 -1.192 14.321 1.00 92.44 71 THR A O 1
ATOM 575 N N . LEU A 1 72 ? -12.914 0.463 15.329 1.00 92.88 72 LEU A N 1
ATOM 576 C CA . LEU A 1 72 ? -14.044 1.357 15.563 1.00 92.88 72 LEU A CA 1
ATOM 577 C C . LEU A 1 72 ? -14.488 2.129 14.317 1.00 92.88 72 LEU A C 1
ATOM 579 O O . LEU A 1 72 ? -15.557 2.729 14.330 1.00 92.88 72 LEU A O 1
ATOM 583 N N . LEU A 1 73 ? -13.722 2.152 13.224 1.00 90.69 73 LEU A N 1
ATOM 584 C CA . LEU A 1 73 ? -14.094 2.908 12.022 1.00 90.69 73 LEU A CA 1
ATOM 585 C C . LEU A 1 73 ? -15.484 2.505 11.502 1.00 90.69 73 LEU A C 1
ATOM 587 O O . LEU A 1 73 ? -15.768 1.322 11.316 1.00 90.69 73 LEU A O 1
ATOM 591 N N . GLY A 1 74 ? -16.342 3.494 11.237 1.00 83.38 74 GLY A N 1
ATOM 592 C CA . GLY A 1 74 ? -17.707 3.271 10.742 1.00 83.38 74 GLY A CA 1
ATOM 593 C C . GLY A 1 74 ? -18.675 2.680 11.774 1.00 83.38 74 GLY A C 1
ATOM 594 O O . GLY A 1 74 ? -19.808 2.366 11.422 1.00 83.38 74 GLY A O 1
ATOM 595 N N . VAL A 1 75 ? -18.242 2.530 13.028 1.00 87.62 75 VAL A N 1
ATOM 596 C CA . VAL A 1 75 ? -19.063 2.077 14.152 1.00 87.62 7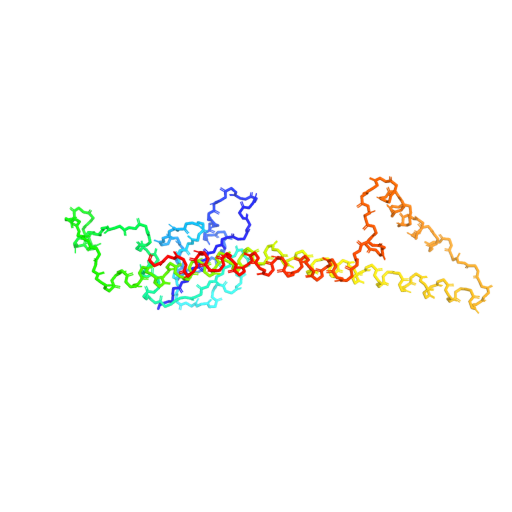5 VAL A CA 1
ATOM 597 C C . VAL A 1 75 ? -19.459 3.299 14.978 1.00 87.62 75 VAL A C 1
ATOM 599 O O . VAL A 1 75 ? -18.610 4.119 15.315 1.00 87.62 75 VAL A O 1
ATOM 602 N N . SER A 1 76 ? -20.748 3.441 15.284 1.00 87.06 76 SER A N 1
ATOM 603 C CA . SER A 1 76 ? -21.266 4.504 16.158 1.00 87.06 76 SER A CA 1
ATOM 604 C C . SER A 1 76 ? -21.528 4.026 17.585 1.00 87.06 76 SER A C 1
ATOM 606 O O . SER A 1 76 ? -21.573 4.841 18.503 1.00 87.06 76 SER A O 1
ATOM 608 N N . ARG A 1 77 ? -21.700 2.711 17.772 1.00 88.62 77 ARG A N 1
ATOM 609 C CA . ARG A 1 77 ? -22.017 2.086 19.056 1.00 88.62 77 ARG A CA 1
ATOM 610 C C . ARG A 1 77 ? -21.305 0.760 19.232 1.00 88.62 77 ARG A C 1
ATOM 612 O O . ARG A 1 77 ? -21.185 -0.005 18.278 1.00 88.62 77 ARG A O 1
ATOM 619 N N . VAL A 1 78 ? -20.893 0.480 20.459 1.00 88.94 78 VAL A N 1
ATOM 620 C CA . VAL A 1 78 ? -20.205 -0.756 20.847 1.00 88.94 78 VAL A CA 1
ATOM 621 C C . VAL A 1 78 ? -20.941 -1.433 22.004 1.00 88.94 78 VAL A C 1
ATOM 623 O O . VAL A 1 78 ? -21.630 -0.743 22.759 1.00 88.94 78 VAL A O 1
ATOM 626 N N . PRO A 1 79 ? -20.828 -2.762 22.161 1.00 87.69 79 PRO A N 1
ATOM 627 C CA . PRO A 1 79 ? -21.361 -3.458 23.329 1.00 87.69 79 PRO A CA 1
ATOM 628 C C . PRO A 1 79 ? -20.793 -2.863 24.626 1.00 87.69 79 PRO A C 1
ATOM 630 O O . PRO A 1 79 ? -19.610 -2.516 24.688 1.00 87.69 79 PRO A O 1
ATOM 633 N N . LYS A 1 80 ? -21.627 -2.715 25.662 1.00 87.19 80 LYS A N 1
ATOM 634 C CA . LYS A 1 80 ? -21.168 -2.290 26.996 1.00 87.19 80 LYS A CA 1
ATOM 635 C C . LYS A 1 80 ? -20.133 -3.259 27.559 1.00 87.19 80 LYS A C 1
ATOM 637 O O . LYS A 1 80 ? -19.161 -2.803 28.157 1.00 87.19 80 LYS A O 1
ATOM 642 N N . ASP A 1 81 ? -20.343 -4.555 27.350 1.00 85.62 81 ASP A N 1
ATOM 643 C CA . ASP A 1 81 ? -19.390 -5.606 27.683 1.00 85.62 81 ASP A CA 1
ATOM 644 C C . ASP A 1 81 ? -18.727 -6.131 26.395 1.00 85.62 81 ASP A C 1
ATOM 646 O O . ASP A 1 81 ? -19.401 -6.740 25.563 1.00 85.62 81 ASP A O 1
ATOM 650 N N . PRO A 1 82 ? -17.409 -5.932 26.208 1.00 78.88 82 PRO A N 1
ATOM 651 C CA . PRO A 1 82 ? -16.683 -6.422 25.037 1.00 78.88 82 PRO A CA 1
ATOM 652 C C . PRO A 1 82 ? -16.679 -7.951 24.891 1.00 78.88 82 PRO A C 1
ATOM 654 O O . PRO A 1 82 ? -16.382 -8.456 23.809 1.00 78.88 82 PRO A O 1
ATOM 657 N N . THR A 1 83 ? -16.943 -8.686 25.975 1.00 84.38 83 THR A N 1
ATOM 658 C CA . THR A 1 83 ? -16.949 -10.155 26.004 1.00 84.38 83 THR A CA 1
ATOM 659 C C . THR A 1 83 ? -18.331 -10.752 25.751 1.00 84.38 83 THR A C 1
ATOM 661 O O . THR A 1 83 ? -18.421 -11.919 25.367 1.00 84.38 83 THR A O 1
ATOM 664 N N . ASP A 1 84 ? -19.390 -9.946 25.880 1.00 84.12 84 ASP A N 1
ATOM 665 C CA . ASP A 1 84 ? -20.767 -10.339 25.602 1.00 84.12 84 ASP A CA 1
ATOM 666 C C . ASP A 1 84 ? -21.338 -9.533 24.416 1.00 84.12 84 ASP A C 1
ATOM 668 O O . ASP A 1 84 ? -21.753 -8.377 24.576 1.00 84.12 84 ASP A O 1
ATOM 672 N N . PRO A 1 85 ? -21.419 -10.137 23.214 1.00 76.88 85 PRO A N 1
ATOM 673 C CA . PRO A 1 85 ? -21.958 -9.477 22.029 1.00 76.88 85 PRO A CA 1
ATOM 674 C C . PRO A 1 85 ? -23.465 -9.189 22.122 1.00 76.88 85 PRO A C 1
ATOM 676 O O . PRO A 1 85 ? -23.990 -8.477 21.267 1.00 76.88 85 PRO A O 1
ATOM 679 N N . THR A 1 86 ? -24.164 -9.737 23.122 1.00 86.19 86 THR A N 1
ATOM 680 C CA . THR A 1 86 ? -25.586 -9.465 23.380 1.00 86.19 86 THR A CA 1
ATOM 681 C C . THR A 1 86 ? -25.811 -8.324 24.368 1.00 86.19 86 THR A C 1
ATOM 683 O O . THR A 1 86 ? -26.950 -7.887 24.546 1.00 86.19 86 THR A O 1
ATOM 686 N N . SER A 1 87 ? -24.739 -7.803 24.975 1.00 87.38 87 SER A N 1
ATOM 687 C CA . SER A 1 87 ? -24.832 -6.688 25.908 1.00 87.38 87 SER A CA 1
ATOM 688 C C . SER A 1 87 ? -25.361 -5.420 25.231 1.00 87.38 87 SER A C 1
ATOM 690 O O . SER A 1 87 ? -25.190 -5.192 24.029 1.00 87.38 87 SER A O 1
ATOM 692 N N . GLU A 1 88 ? -26.032 -4.577 26.019 1.00 89.12 88 GLU A N 1
ATOM 693 C CA . GLU A 1 88 ? -26.596 -3.323 25.525 1.00 89.12 88 GLU A CA 1
ATOM 694 C C . GLU A 1 88 ? -25.536 -2.477 24.819 1.00 89.12 88 GLU A C 1
ATOM 696 O O . GLU A 1 88 ? -24.424 -2.285 25.314 1.00 89.12 88 GLU A O 1
ATOM 701 N N . LEU A 1 89 ? -25.910 -1.917 23.673 1.00 90.31 89 LEU A N 1
ATOM 702 C CA . LEU A 1 89 ? -25.038 -1.029 22.926 1.00 90.31 89 LEU A CA 1
ATOM 703 C C . LEU A 1 89 ? -24.956 0.335 23.617 1.00 90.31 89 LEU A C 1
ATOM 705 O O . LEU A 1 89 ? -25.976 0.947 23.937 1.00 90.31 89 LEU A O 1
ATOM 709 N N . ARG A 1 90 ? -23.736 0.838 23.788 1.00 92.19 90 ARG A N 1
ATOM 710 C CA . ARG A 1 90 ? -23.452 2.209 24.216 1.00 92.19 90 ARG A CA 1
ATOM 711 C C . ARG A 1 90 ? -22.830 3.008 23.082 1.00 92.19 90 ARG A C 1
ATOM 713 O O . ARG A 1 90 ? -22.212 2.445 22.178 1.00 92.19 90 ARG A O 1
ATOM 720 N N . ASP A 1 91 ? -22.959 4.324 23.162 1.00 92.88 91 ASP A N 1
ATOM 721 C CA . ASP A 1 91 ? -22.200 5.218 22.297 1.00 92.88 91 ASP A CA 1
ATOM 722 C C . ASP A 1 91 ? -20.700 5.151 22.643 1.00 92.88 91 ASP A C 1
ATOM 724 O O . ASP A 1 91 ? -20.295 4.712 23.732 1.00 92.88 91 ASP A O 1
ATOM 728 N N . LEU A 1 92 ? -19.873 5.549 21.680 1.00 89.75 92 LEU A N 1
ATOM 729 C CA . LEU A 1 92 ? -18.427 5.626 21.862 1.00 89.75 92 LEU A CA 1
ATOM 730 C C . LEU A 1 92 ? -18.068 6.679 22.913 1.00 89.75 92 LEU A C 1
ATOM 732 O O . LEU A 1 92 ? -18.655 7.763 22.954 1.00 89.75 92 LEU A O 1
ATOM 736 N N . THR A 1 93 ? -17.076 6.375 23.744 1.00 93.31 93 THR A N 1
ATOM 737 C CA . THR A 1 93 ? -16.513 7.363 24.669 1.00 93.31 93 THR A CA 1
ATOM 738 C C . THR A 1 93 ? -15.692 8.411 23.903 1.00 93.31 93 THR A C 1
ATOM 740 O O . THR A 1 93 ? -15.261 8.161 22.773 1.00 93.31 93 THR A O 1
ATOM 743 N N . PRO A 1 94 ? -15.417 9.589 24.496 1.00 92.94 94 PRO A N 1
ATOM 744 C CA . PRO A 1 94 ? -14.536 10.583 23.881 1.00 92.94 94 PRO A CA 1
ATOM 745 C C . PRO A 1 94 ? -13.152 10.031 23.503 1.00 92.94 94 PRO A C 1
ATOM 747 O O . PRO A 1 94 ? -12.641 10.345 22.431 1.00 92.94 94 PRO A O 1
ATOM 750 N N . GLU A 1 95 ? -12.576 9.162 24.338 1.00 92.25 95 GLU A N 1
ATOM 751 C CA . GLU A 1 95 ? -11.290 8.508 24.059 1.00 92.25 95 GLU A CA 1
ATOM 752 C C . GLU A 1 95 ? -11.378 7.574 22.843 1.00 92.25 95 GLU A C 1
ATOM 754 O O . GLU A 1 95 ? -10.508 7.579 21.974 1.00 92.25 95 GLU A O 1
ATOM 759 N N . GLU A 1 96 ? -12.455 6.793 22.733 1.00 91.56 96 GLU A N 1
ATOM 760 C CA . GLU A 1 96 ? -12.693 5.908 21.588 1.00 91.56 96 GLU A CA 1
ATOM 761 C C . GLU A 1 96 ? -12.904 6.690 20.285 1.00 91.56 96 GLU A C 1
ATOM 763 O O . GLU A 1 96 ? -12.406 6.282 19.232 1.00 91.56 96 GLU A O 1
ATOM 768 N N . LEU A 1 97 ? -13.591 7.834 20.352 1.00 91.06 97 LEU A N 1
ATOM 769 C CA . LEU A 1 97 ? -13.751 8.750 19.221 1.00 91.06 97 LEU A CA 1
ATOM 770 C C . LEU A 1 97 ? -12.407 9.334 18.769 1.00 91.06 97 LEU A C 1
ATOM 772 O O . LEU A 1 97 ? -12.145 9.414 17.567 1.00 91.06 97 LEU A O 1
ATOM 776 N N . GLU A 1 98 ? -11.523 9.694 19.701 1.00 92.25 98 GLU A N 1
ATOM 777 C CA . GLU A 1 98 ? -10.183 10.183 19.365 1.00 92.25 98 GLU A CA 1
ATOM 778 C C . GLU A 1 98 ? -9.342 9.102 18.671 1.00 92.25 98 GLU A C 1
ATOM 780 O O . GLU A 1 98 ? -8.724 9.358 17.629 1.00 92.25 98 GLU A O 1
ATOM 785 N N . LYS A 1 99 ? -9.377 7.864 19.183 1.00 93.88 99 LYS A N 1
ATOM 786 C CA . LYS A 1 99 ? -8.722 6.711 18.544 1.00 93.88 99 LYS A CA 1
ATOM 787 C C . LYS A 1 99 ? -9.277 6.466 17.141 1.00 93.88 99 LYS A C 1
ATOM 789 O O . LYS A 1 99 ? -8.503 6.301 16.191 1.00 93.88 99 LYS A O 1
ATOM 794 N N . GLN A 1 100 ? -10.602 6.487 16.987 1.00 91.75 100 GLN A N 1
ATOM 795 C CA . GLN A 1 100 ? -11.276 6.345 15.695 1.00 91.75 100 GLN A CA 1
ATOM 796 C C . GLN A 1 100 ? -10.809 7.427 14.706 1.00 91.75 100 GLN A C 1
ATOM 798 O O . GLN A 1 100 ? -10.482 7.117 13.557 1.00 91.75 100 GLN A O 1
ATOM 803 N N . GLU A 1 101 ? -10.700 8.682 15.145 1.00 90.62 101 GLU A N 1
ATOM 804 C CA . GLU A 1 101 ? -10.233 9.788 14.306 1.00 90.62 101 GLU A CA 1
ATOM 805 C C . GLU A 1 101 ? -8.750 9.651 13.926 1.00 90.62 101 GLU A C 1
ATOM 807 O O . GLU A 1 101 ? -8.372 9.896 12.774 1.00 90.62 101 GLU A O 1
ATOM 812 N N . LYS A 1 102 ? -7.898 9.202 14.855 1.00 91.69 102 LYS A N 1
ATOM 813 C CA . LYS A 1 102 ? -6.480 8.909 14.590 1.00 91.69 102 LYS A CA 1
ATOM 814 C C . LYS A 1 102 ? -6.331 7.837 13.507 1.00 91.69 102 LYS A C 1
ATOM 816 O O . LYS A 1 102 ? -5.591 8.037 12.537 1.00 91.69 102 LYS A O 1
ATOM 821 N N . ALA A 1 103 ? -7.088 6.745 13.616 1.00 90.69 103 ALA A N 1
ATOM 822 C CA . ALA A 1 103 ? -7.121 5.688 12.610 1.00 90.69 103 ALA A CA 1
ATOM 823 C C . ALA A 1 103 ? -7.670 6.185 11.264 1.00 90.69 103 ALA A C 1
ATOM 825 O O . ALA A 1 103 ? -7.112 5.864 10.211 1.00 90.69 103 ALA A O 1
ATOM 826 N N . ARG A 1 104 ? -8.708 7.033 11.279 1.00 89.56 104 ARG A N 1
ATOM 827 C CA . ARG A 1 104 ? -9.283 7.643 10.071 1.00 89.56 104 ARG A CA 1
ATOM 828 C C . ARG A 1 104 ? -8.249 8.482 9.323 1.00 89.56 104 ARG A C 1
ATOM 830 O O . ARG A 1 104 ? -8.076 8.307 8.117 1.00 89.56 104 ARG A O 1
ATOM 837 N N . LYS A 1 105 ? -7.516 9.348 10.030 1.00 88.50 105 LYS A N 1
ATOM 838 C CA . LYS A 1 105 ? -6.440 10.173 9.453 1.00 88.50 105 LYS A CA 1
ATOM 839 C C . LYS A 1 105 ? -5.334 9.319 8.840 1.00 88.50 105 LYS A C 1
ATOM 841 O O . LYS A 1 105 ? -4.846 9.645 7.757 1.00 88.50 105 LYS A O 1
ATOM 846 N N . LEU A 1 106 ? -4.942 8.227 9.498 1.00 89.00 106 LEU A N 1
ATOM 847 C CA . LEU A 1 106 ? -3.961 7.299 8.937 1.00 89.00 106 LEU A CA 1
ATOM 848 C C . LEU A 1 106 ? -4.483 6.638 7.656 1.00 89.00 106 LEU A C 1
ATOM 850 O O . LEU A 1 106 ? -3.772 6.620 6.653 1.00 89.00 106 LEU A O 1
ATOM 854 N N . LEU A 1 107 ? -5.725 6.149 7.656 1.00 85.88 107 LEU A N 1
ATOM 855 C CA . LEU A 1 107 ? -6.318 5.498 6.488 1.00 85.88 107 LEU A CA 1
ATOM 856 C C . LEU A 1 107 ? -6.379 6.440 5.278 1.00 85.88 107 LEU A C 1
ATOM 858 O O . LEU A 1 107 ? -6.043 6.044 4.162 1.00 85.88 107 LEU A O 1
ATOM 862 N N . LEU A 1 108 ? -6.732 7.707 5.504 1.00 83.69 108 LEU A N 1
ATOM 863 C CA . LEU A 1 108 ? -6.699 8.748 4.474 1.00 83.69 108 LEU A CA 1
ATOM 864 C C . LEU A 1 108 ? -5.281 8.969 3.931 1.00 83.69 108 LEU A C 1
ATOM 866 O O . LEU A 1 108 ? -5.086 8.979 2.716 1.00 83.69 108 LEU A O 1
ATOM 870 N N . LYS A 1 109 ? -4.267 9.056 4.804 1.00 83.88 109 LYS A N 1
ATOM 871 C CA . LYS A 1 109 ? -2.858 9.151 4.377 1.00 83.88 109 LYS A CA 1
ATOM 872 C C . LYS A 1 109 ? -2.431 7.951 3.527 1.00 83.88 109 LYS A C 1
ATOM 874 O O . LYS A 1 109 ? -1.769 8.140 2.508 1.00 83.88 109 LYS A O 1
ATOM 879 N N . LEU A 1 110 ? -2.809 6.733 3.916 1.00 81.62 110 LEU A N 1
ATOM 880 C CA . LEU A 1 110 ? -2.474 5.513 3.173 1.00 81.62 110 LEU A CA 1
ATOM 881 C C . LEU A 1 110 ? -3.133 5.484 1.787 1.00 81.62 110 LEU A C 1
ATOM 883 O O . LEU A 1 110 ? -2.485 5.123 0.805 1.00 81.62 110 LEU A O 1
ATOM 887 N N . ARG A 1 111 ? -4.390 5.929 1.677 1.00 76.50 111 ARG A N 1
ATOM 888 C CA . ARG A 1 111 ? -5.085 6.068 0.387 1.00 76.50 111 ARG A CA 1
ATOM 889 C C . ARG A 1 111 ? -4.444 7.112 -0.516 1.00 76.50 111 ARG A C 1
ATOM 891 O O . ARG A 1 111 ? -4.257 6.855 -1.703 1.00 76.50 111 ARG A O 1
ATOM 898 N N . LEU A 1 112 ? -4.103 8.274 0.039 1.00 71.44 112 LEU A N 1
ATOM 899 C CA . LEU A 1 112 ? -3.437 9.337 -0.708 1.00 71.44 112 LEU A CA 1
ATOM 900 C C . LEU A 1 112 ? -2.083 8.865 -1.228 1.00 71.44 112 LEU A C 1
ATOM 902 O O . LEU A 1 112 ? -1.811 9.037 -2.410 1.00 71.44 112 LEU A O 1
ATOM 906 N N . ARG A 1 113 ? -1.281 8.184 -0.396 1.00 70.12 113 ARG A N 1
ATOM 907 C CA . ARG A 1 113 ? -0.028 7.563 -0.848 1.00 70.12 113 ARG A CA 1
ATOM 908 C C . ARG A 1 113 ? -0.265 6.616 -2.015 1.00 70.12 113 ARG A C 1
ATOM 910 O O . ARG A 1 113 ? 0.422 6.747 -3.011 1.00 70.12 113 ARG A O 1
ATOM 917 N N . GLN A 1 114 ? -1.253 5.725 -1.948 1.00 65.38 114 GLN A N 1
ATOM 918 C CA . GLN A 1 114 ? -1.545 4.811 -3.062 1.00 65.38 114 GLN A CA 1
ATOM 919 C C . GLN A 1 114 ? -1.970 5.532 -4.341 1.00 65.38 114 GLN A C 1
ATOM 921 O O . GLN A 1 114 ? -1.549 5.144 -5.423 1.00 65.38 114 GLN A O 1
ATOM 926 N N . ARG A 1 115 ? -2.780 6.590 -4.235 1.00 64.75 115 ARG A N 1
ATOM 927 C CA . ARG A 1 115 ? -3.151 7.413 -5.395 1.00 64.75 115 ARG A CA 1
ATOM 928 C C . ARG A 1 115 ? -1.957 8.158 -5.988 1.00 64.75 115 ARG A C 1
ATO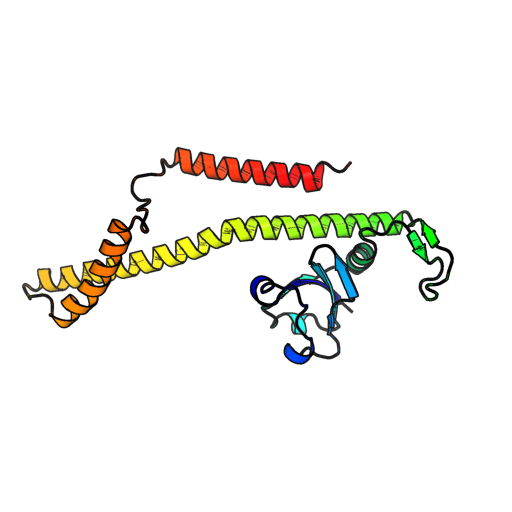M 930 O O . ARG A 1 115 ? -1.899 8.319 -7.201 1.00 64.75 115 ARG A O 1
ATOM 937 N N . ILE A 1 116 ? -1.029 8.602 -5.142 1.00 60.97 116 ILE A N 1
ATOM 938 C CA . ILE A 1 116 ? 0.220 9.234 -5.571 1.00 60.97 116 ILE A CA 1
ATOM 939 C C . ILE A 1 116 ? 1.121 8.189 -6.238 1.00 60.97 116 ILE A C 1
ATOM 941 O O . ILE A 1 116 ? 1.511 8.399 -7.378 1.00 60.97 116 ILE A O 1
ATOM 945 N N . TYR A 1 117 ? 1.380 7.046 -5.597 1.00 55.69 117 TYR A N 1
ATOM 946 C CA . TYR A 1 117 ? 2.205 5.966 -6.149 1.00 55.69 117 TYR A CA 1
ATOM 947 C C . TYR A 1 117 ? 1.646 5.422 -7.464 1.00 55.69 117 TYR A C 1
ATOM 949 O O . TYR A 1 117 ? 2.381 5.378 -8.436 1.00 55.69 117 TYR A O 1
ATOM 957 N N . GLY A 1 118 ? 0.343 5.153 -7.570 1.00 53.81 118 GLY A N 1
ATOM 958 C CA . GLY A 1 118 ? -0.265 4.732 -8.840 1.00 53.81 118 GLY A CA 1
ATOM 959 C C . GLY A 1 118 ? -0.237 5.801 -9.944 1.00 53.81 118 GLY A C 1
ATOM 960 O O . GLY A 1 118 ? -0.523 5.498 -11.094 1.00 53.81 118 GLY A O 1
ATOM 961 N N . GLY A 1 119 ? 0.085 7.057 -9.615 1.00 51.97 119 GLY A N 1
ATOM 962 C CA . GLY A 1 119 ? 0.367 8.110 -10.593 1.00 51.97 119 GLY A CA 1
ATOM 963 C C . GLY A 1 119 ? 1.861 8.349 -10.852 1.00 51.97 119 GLY A C 1
ATOM 964 O O . GLY A 1 119 ? 2.181 9.105 -11.767 1.00 51.97 119 GLY A O 1
ATOM 965 N N . VAL A 1 120 ? 2.750 7.756 -10.045 1.00 46.47 120 VAL A N 1
ATOM 966 C CA . VAL A 1 120 ? 4.212 7.944 -10.063 1.00 46.47 120 VAL A CA 1
ATOM 967 C C . VAL A 1 120 ? 4.956 6.678 -10.510 1.00 46.47 120 VAL A C 1
ATOM 969 O O . VAL A 1 120 ? 6.006 6.820 -11.120 1.00 46.47 120 VAL A O 1
ATOM 972 N N . GLU A 1 121 ? 4.425 5.467 -10.306 1.00 45.44 121 GLU A N 1
ATOM 973 C CA . GLU A 1 121 ? 5.002 4.204 -10.818 1.00 45.44 121 GLU A CA 1
ATOM 974 C C . GLU A 1 121 ? 5.180 4.238 -12.344 1.00 45.44 121 GLU A C 1
ATOM 976 O O . GLU A 1 121 ? 6.199 3.783 -12.857 1.00 45.44 121 GLU A O 1
ATOM 981 N N . ASP A 1 122 ? 4.277 4.921 -13.060 1.00 53.47 122 ASP A N 1
ATOM 982 C CA . ASP A 1 122 ? 4.445 5.204 -14.488 1.00 53.47 122 ASP A CA 1
ATOM 983 C C . ASP A 1 122 ? 5.769 5.930 -14.782 1.00 53.47 122 ASP A C 1
ATOM 985 O O . ASP A 1 122 ? 6.380 5.686 -15.812 1.00 53.47 122 ASP A O 1
ATOM 989 N N . LEU A 1 123 ? 6.247 6.823 -13.911 1.00 47.12 123 LEU A N 1
ATOM 990 C CA . LEU A 1 123 ? 7.478 7.578 -14.156 1.00 47.12 123 LEU A CA 1
ATOM 991 C C . LEU A 1 123 ? 8.732 6.724 -13.982 1.00 47.12 123 LEU A C 1
ATOM 993 O O . LEU A 1 123 ? 9.632 6.851 -14.805 1.00 47.12 123 LEU A O 1
ATOM 997 N N . GLU A 1 124 ? 8.809 5.863 -12.967 1.00 50.03 124 GLU A N 1
ATOM 998 C CA . GLU A 1 124 ? 9.978 4.991 -12.773 1.00 50.03 124 GLU A CA 1
ATOM 999 C C . GLU A 1 124 ? 10.071 3.931 -13.875 1.00 50.03 124 GLU A C 1
ATOM 1001 O O . GLU A 1 124 ? 11.149 3.731 -14.438 1.00 50.03 124 GLU A O 1
ATOM 1006 N N . ASP A 1 125 ? 8.940 3.343 -14.272 1.00 51.41 125 ASP A N 1
ATOM 1007 C CA . ASP A 1 125 ? 8.890 2.394 -15.385 1.00 51.41 125 ASP A CA 1
ATOM 1008 C C . ASP A 1 125 ? 9.167 3.072 -16.733 1.00 51.41 125 ASP A C 1
ATOM 1010 O O . ASP A 1 125 ? 9.912 2.532 -17.559 1.00 51.41 125 ASP A O 1
ATOM 1014 N N . ILE A 1 126 ? 8.649 4.287 -16.959 1.00 53.16 126 ILE A N 1
ATOM 1015 C CA . ILE A 1 126 ? 8.988 5.090 -18.143 1.00 53.16 126 ILE A CA 1
ATOM 1016 C C . ILE A 1 126 ? 10.480 5.431 -18.143 1.00 53.16 126 ILE A C 1
ATOM 1018 O O . ILE A 1 126 ? 11.117 5.311 -19.188 1.00 53.16 126 ILE A O 1
ATOM 1022 N N . VAL A 1 127 ? 11.062 5.824 -17.008 1.00 55.41 127 VAL A N 1
ATOM 1023 C CA . VAL A 1 127 ? 12.494 6.141 -16.901 1.00 55.41 127 VAL A CA 1
ATOM 1024 C C . VAL A 1 127 ? 13.340 4.896 -17.159 1.00 55.41 127 VAL A C 1
ATOM 1026 O O . VAL A 1 127 ? 14.238 4.951 -17.994 1.00 55.41 127 VAL A O 1
ATOM 1029 N N . ALA A 1 128 ? 13.019 3.753 -16.552 1.00 49.97 128 ALA A N 1
ATOM 1030 C CA . ALA A 1 128 ? 13.726 2.496 -16.787 1.00 49.97 128 ALA A CA 1
ATOM 1031 C C . ALA A 1 128 ? 13.618 2.036 -18.251 1.00 49.97 128 ALA A C 1
ATOM 1033 O O . ALA A 1 128 ? 14.588 1.538 -18.832 1.00 49.97 128 ALA A O 1
ATOM 1034 N N . PHE A 1 129 ? 12.455 2.223 -18.877 1.00 50.91 129 PHE A N 1
ATOM 1035 C CA . PHE A 1 129 ? 12.250 1.944 -20.295 1.00 50.91 129 PHE A CA 1
ATOM 1036 C C . PHE A 1 129 ? 13.055 2.893 -21.194 1.00 50.91 129 PHE A C 1
ATOM 1038 O O . PHE A 1 129 ? 13.684 2.445 -22.154 1.00 50.91 129 PHE A O 1
ATOM 1045 N N . LEU A 1 130 ? 13.085 4.192 -20.881 1.00 55.75 130 LEU A N 1
ATOM 1046 C CA . LEU A 1 130 ? 13.866 5.189 -21.616 1.00 55.75 130 LEU A CA 1
ATOM 1047 C C . LEU A 1 130 ? 15.375 4.954 -21.473 1.00 55.75 130 LEU A C 1
ATOM 1049 O O . LEU A 1 130 ? 16.070 4.984 -22.486 1.00 55.75 130 LEU A O 1
ATOM 1053 N N . SER A 1 131 ? 15.873 4.634 -20.276 1.00 55.22 131 SER A N 1
ATOM 1054 C CA . SER A 1 131 ? 17.281 4.282 -20.049 1.00 55.22 131 SER A CA 1
ATOM 1055 C C . SER A 1 131 ? 17.701 3.065 -20.873 1.00 55.22 131 SER A C 1
ATOM 1057 O O . SER A 1 131 ? 18.683 3.136 -21.603 1.00 55.22 131 SER A O 1
ATOM 1059 N N . LYS A 1 132 ? 16.902 1.987 -20.885 1.00 54.72 132 LYS A N 1
ATOM 1060 C CA . LYS A 1 132 ? 17.181 0.803 -21.725 1.00 54.72 132 LYS A CA 1
ATOM 1061 C C . LYS A 1 132 ? 17.219 1.128 -23.221 1.00 54.72 132 LYS A C 1
ATOM 1063 O O . LYS A 1 132 ? 17.983 0.518 -23.966 1.00 54.72 132 LYS A O 1
ATOM 1068 N N . ARG A 1 133 ? 16.385 2.068 -23.680 1.00 59.72 133 ARG A N 1
ATOM 1069 C CA . ARG A 1 133 ? 16.382 2.517 -25.081 1.00 59.72 133 ARG A CA 1
ATOM 1070 C C . ARG A 1 133 ? 17.611 3.356 -25.418 1.00 59.72 133 ARG A C 1
ATOM 1072 O O . ARG A 1 133 ? 18.143 3.193 -26.511 1.00 59.72 133 ARG A O 1
ATOM 1079 N N . ILE A 1 134 ? 18.056 4.217 -24.503 1.00 64.38 134 ILE A N 1
ATOM 1080 C CA . ILE A 1 134 ? 19.280 5.012 -24.661 1.00 64.38 134 ILE A CA 1
ATOM 1081 C C . ILE A 1 134 ? 20.502 4.089 -24.733 1.00 64.38 134 ILE A C 1
ATOM 1083 O O . ILE A 1 134 ? 21.256 4.189 -25.696 1.00 64.38 134 ILE A O 1
ATOM 1087 N N . ASP A 1 135 ? 20.624 3.120 -23.821 1.00 60.91 135 ASP A N 1
ATOM 1088 C CA . ASP A 1 135 ? 21.730 2.150 -23.819 1.00 60.91 135 ASP A CA 1
ATOM 1089 C C . ASP A 1 135 ? 21.802 1.345 -25.130 1.00 60.91 135 ASP A C 1
ATOM 1091 O O . ASP A 1 135 ? 22.881 1.052 -25.651 1.00 60.91 135 ASP A O 1
ATOM 1095 N N . LEU A 1 136 ? 20.645 0.972 -25.688 1.00 61.66 136 LEU A N 1
ATOM 1096 C CA . LEU A 1 136 ? 20.574 0.255 -26.962 1.00 61.66 136 LEU A CA 1
ATOM 1097 C C . LEU A 1 136 ? 21.024 1.138 -28.137 1.00 61.66 136 LEU A C 1
ATOM 1099 O O . LEU A 1 136 ? 21.766 0.671 -29.002 1.00 61.66 136 LEU A O 1
ATOM 1103 N N . LEU A 1 137 ? 20.592 2.402 -28.164 1.00 62.78 137 LEU A N 1
ATOM 1104 C CA . LEU A 1 137 ? 20.983 3.372 -29.191 1.00 62.78 137 LEU A CA 1
ATOM 1105 C C . LEU A 1 137 ? 22.476 3.704 -29.125 1.00 62.78 137 LEU A C 1
ATOM 1107 O O . LEU A 1 137 ? 23.127 3.782 -30.164 1.00 62.78 137 LEU A O 1
ATOM 1111 N N . GLU A 1 138 ? 23.030 3.843 -27.923 1.00 65.25 138 GLU A N 1
ATOM 1112 C CA . GLU A 1 138 ? 24.457 4.079 -27.720 1.00 65.25 138 GLU A CA 1
ATOM 1113 C C . GLU A 1 138 ? 25.291 2.912 -28.265 1.00 65.25 138 GLU A C 1
ATOM 1115 O O . GLU A 1 138 ? 26.219 3.119 -29.047 1.00 65.25 138 GLU A O 1
ATOM 1120 N N . ARG A 1 139 ? 24.912 1.666 -27.952 1.00 68.69 139 ARG A N 1
ATOM 1121 C CA . ARG A 1 139 ? 25.587 0.468 -28.484 1.00 68.69 139 ARG A CA 1
ATOM 1122 C C . ARG A 1 139 ? 25.512 0.382 -30.005 1.00 68.69 139 ARG A C 1
ATOM 1124 O O . ARG A 1 139 ? 26.509 0.046 -30.644 1.00 68.69 139 ARG A O 1
ATOM 1131 N N . LEU A 1 140 ? 24.354 0.691 -30.585 1.00 65.38 140 LEU A N 1
ATOM 1132 C CA . LEU A 1 140 ? 24.147 0.738 -32.034 1.00 65.38 140 LEU A CA 1
ATOM 1133 C C . LEU A 1 140 ? 25.056 1.771 -32.703 1.00 65.38 140 LEU A C 1
ATOM 1135 O O . LEU A 1 140 ? 25.722 1.469 -33.697 1.00 65.38 140 LEU A O 1
ATOM 1139 N N . PHE A 1 141 ? 25.108 2.972 -32.132 1.00 71.94 141 PHE A N 1
ATOM 1140 C CA . PHE A 1 141 ? 25.932 4.063 -32.630 1.00 71.94 141 PHE A CA 1
ATOM 1141 C C . PHE A 1 141 ? 27.421 3.716 -32.558 1.00 71.94 141 PHE A C 1
ATOM 1143 O O . PHE A 1 141 ? 28.113 3.798 -33.569 1.00 71.94 141 PHE A O 1
ATOM 1150 N N . LEU A 1 142 ? 27.899 3.239 -31.404 1.00 71.31 142 LEU A N 1
ATOM 1151 C CA . LEU A 1 142 ? 29.298 2.849 -31.210 1.00 71.31 142 LEU A CA 1
ATOM 1152 C C . LEU A 1 142 ? 29.711 1.680 -32.111 1.00 71.31 142 LEU A C 1
ATOM 1154 O O . LEU A 1 142 ? 30.809 1.691 -32.664 1.00 71.31 142 LEU A O 1
ATOM 1158 N N . THR A 1 143 ? 28.827 0.697 -32.308 1.00 72.62 143 THR A N 1
ATOM 1159 C CA . THR A 1 143 ? 29.089 -0.437 -33.208 1.00 72.62 143 THR A CA 1
ATOM 1160 C C . THR A 1 143 ? 29.226 0.040 -34.650 1.00 72.62 143 THR A C 1
ATOM 1162 O O . THR A 1 143 ? 30.179 -0.323 -35.331 1.00 72.62 143 THR A O 1
ATOM 1165 N N . THR A 1 144 ? 28.307 0.890 -35.109 1.00 72.38 144 THR A N 1
ATOM 1166 C CA . THR A 1 144 ? 28.342 1.436 -36.473 1.00 72.38 144 THR A CA 1
ATOM 1167 C C . THR A 1 144 ? 29.585 2.302 -36.683 1.00 72.38 144 THR A C 1
ATOM 1169 O O . THR A 1 144 ? 30.285 2.150 -37.682 1.00 72.38 144 THR A O 1
ATOM 1172 N N . LEU A 1 145 ? 29.909 3.154 -35.706 1.00 71.44 145 LEU A N 1
ATOM 1173 C CA . LEU A 1 145 ? 31.091 4.009 -35.725 1.00 71.44 145 LEU A CA 1
ATOM 1174 C C . LEU A 1 145 ? 32.391 3.195 -35.793 1.00 71.44 145 LEU A C 1
ATOM 1176 O O . LEU A 1 145 ? 33.279 3.550 -36.559 1.00 71.44 145 LEU A O 1
ATOM 1180 N N . TYR A 1 146 ? 32.499 2.093 -35.045 1.00 84.62 146 TYR A N 1
ATOM 1181 C CA . TYR A 1 146 ? 33.669 1.209 -35.077 1.00 84.62 146 TYR A CA 1
ATOM 1182 C C . TYR A 1 146 ? 33.950 0.656 -36.481 1.00 84.62 146 TYR A C 1
ATOM 1184 O O . TYR A 1 146 ? 35.086 0.732 -36.943 1.00 84.62 146 TYR A O 1
ATOM 1192 N N . TYR A 1 147 ? 32.929 0.137 -37.171 1.00 84.00 147 TYR A N 1
ATOM 1193 C CA . TYR A 1 147 ? 33.101 -0.430 -38.514 1.00 84.00 147 TYR A CA 1
ATOM 1194 C C . TYR A 1 147 ? 33.399 0.649 -39.562 1.00 84.00 147 TYR A C 1
ATOM 1196 O O . TYR A 1 147 ? 34.286 0.460 -40.389 1.00 84.00 147 TYR A O 1
ATOM 1204 N N . ILE A 1 148 ? 32.758 1.822 -39.458 1.00 76.31 148 ILE A N 1
ATOM 1205 C CA . ILE A 1 148 ? 33.075 2.984 -40.305 1.00 76.31 148 ILE A CA 1
ATOM 1206 C C . ILE A 1 148 ? 34.536 3.413 -40.124 1.00 76.31 148 ILE A C 1
ATOM 1208 O O . ILE A 1 148 ? 35.242 3.616 -41.105 1.00 76.31 148 ILE A O 1
ATOM 1212 N N . LEU A 1 149 ? 35.009 3.536 -38.880 1.00 81.38 149 LEU A N 1
ATOM 1213 C CA . LEU A 1 149 ? 36.389 3.944 -38.590 1.00 81.38 149 LEU A CA 1
ATOM 1214 C C . LEU A 1 149 ? 37.426 2.894 -39.006 1.00 81.38 149 LEU A C 1
ATOM 1216 O O . LEU A 1 149 ? 38.595 3.233 -39.183 1.00 81.38 149 LEU A O 1
ATOM 1220 N N . LYS A 1 150 ? 37.010 1.634 -39.149 1.00 89.12 150 LYS A N 1
ATOM 1221 C CA . LYS A 1 150 ? 37.843 0.543 -39.656 1.00 89.12 150 LYS A CA 1
ATOM 1222 C C . LYS A 1 150 ? 37.826 0.382 -41.173 1.00 89.12 150 LYS A C 1
ATOM 1224 O O . LYS A 1 150 ? 38.612 -0.416 -41.671 1.00 89.12 150 LYS A O 1
ATOM 1229 N N . ASP A 1 151 ? 36.961 1.110 -41.877 1.00 90.31 151 ASP A N 1
ATOM 1230 C CA . ASP A 1 151 ? 36.695 0.899 -43.304 1.00 90.31 151 ASP A CA 1
ATOM 1231 C C . ASP A 1 151 ? 36.280 -0.558 -43.615 1.00 90.31 151 ASP A C 1
ATOM 1233 O O . ASP A 1 151 ? 36.603 -1.133 -44.652 1.00 90.31 151 ASP A O 1
ATOM 1237 N N . GLU A 1 152 ? 35.567 -1.183 -42.671 1.00 89.00 152 GLU A N 1
ATOM 1238 C CA . GLU A 1 152 ? 35.069 -2.556 -42.773 1.00 89.00 152 GLU A CA 1
ATOM 1239 C C . GLU A 1 152 ? 33.533 -2.554 -42.888 1.00 89.00 152 GLU A C 1
ATOM 1241 O O . GLU A 1 152 ? 32.858 -1.755 -42.229 1.00 89.00 152 GLU A O 1
ATOM 1246 N N . PRO A 1 153 ? 32.930 -3.456 -43.685 1.00 84.69 153 PRO A N 1
ATOM 1247 C CA . PRO A 1 153 ? 31.479 -3.569 -43.761 1.00 84.69 153 PRO A CA 1
ATOM 1248 C C . PRO A 1 153 ? 30.888 -4.123 -42.455 1.00 84.69 153 PRO A C 1
ATOM 1250 O O . PRO A 1 153 ? 31.470 -4.995 -41.806 1.00 84.69 153 PRO A O 1
ATOM 1253 N N . LEU A 1 154 ? 29.689 -3.655 -42.090 1.00 81.88 154 LEU A N 1
ATOM 1254 C CA . LEU A 1 154 ? 28.954 -4.176 -40.936 1.00 81.88 154 LEU A CA 1
ATOM 1255 C C . LEU A 1 154 ? 28.632 -5.672 -41.152 1.00 81.88 154 LEU A C 1
ATOM 1257 O O . LEU A 1 154 ? 28.088 -6.017 -42.201 1.00 81.88 154 LEU A O 1
ATOM 1261 N N . PRO A 1 155 ? 28.893 -6.567 -40.182 1.00 86.44 155 PRO A N 1
ATOM 1262 C CA . PRO A 1 155 ? 28.606 -7.987 -40.353 1.00 86.44 155 PRO A CA 1
ATOM 1263 C C . PRO A 1 155 ? 27.114 -8.273 -40.565 1.00 86.44 155 PRO A C 1
ATOM 1265 O O . PRO A 1 155 ? 26.267 -7.765 -39.828 1.00 86.44 155 PRO A O 1
ATOM 1268 N N . ASP A 1 156 ? 26.788 -9.182 -41.487 1.00 79.38 156 ASP A N 1
AT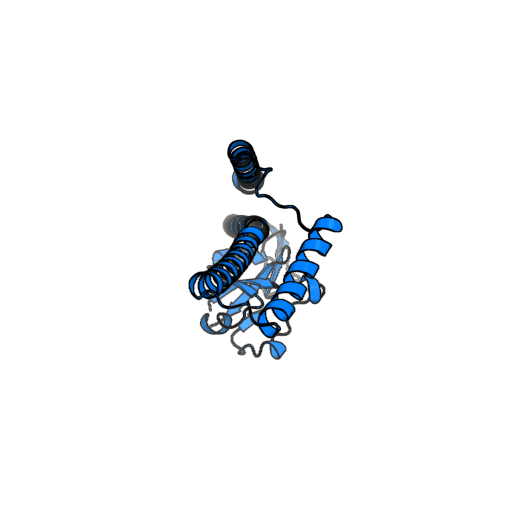OM 1269 C CA . ASP A 1 156 ? 25.403 -9.576 -41.800 1.00 79.38 156 ASP A CA 1
ATOM 1270 C C . ASP A 1 156 ? 24.616 -10.087 -40.582 1.00 79.38 156 ASP A C 1
ATOM 1272 O O . ASP A 1 156 ? 23.400 -9.913 -40.490 1.00 79.38 156 ASP A O 1
ATOM 1276 N N . SER A 1 157 ? 25.293 -10.722 -39.623 1.00 77.44 157 SER A N 1
ATOM 1277 C CA . SER A 1 157 ? 24.690 -11.195 -38.370 1.00 77.44 157 SER A CA 1
ATOM 1278 C C . SER A 1 157 ? 24.227 -10.043 -37.467 1.00 77.44 157 SER A C 1
ATOM 1280 O O . SER A 1 157 ? 23.178 -10.137 -36.822 1.00 77.44 157 SER A O 1
ATOM 1282 N N . LEU A 1 158 ? 24.967 -8.932 -37.465 1.00 71.06 158 LEU A N 1
ATOM 1283 C CA . LEU A 1 158 ? 24.599 -7.687 -36.789 1.00 71.06 158 LEU A CA 1
ATOM 1284 C C . LEU A 1 158 ? 23.505 -6.960 -37.575 1.00 71.06 158 LEU A C 1
ATOM 1286 O O . LEU A 1 158 ? 22.502 -6.557 -36.993 1.00 71.06 158 LEU A O 1
ATOM 1290 N N . GLY A 1 159 ? 23.636 -6.891 -38.903 1.00 69.38 159 GLY A N 1
ATOM 1291 C CA . GLY A 1 159 ? 22.610 -6.327 -39.781 1.00 69.38 159 GLY A CA 1
ATOM 1292 C C . GLY A 1 159 ? 21.239 -6.978 -39.571 1.00 69.38 159 GLY A C 1
ATOM 1293 O O . GLY A 1 159 ? 20.259 -6.280 -39.344 1.00 69.38 159 GLY A O 1
ATOM 1294 N N . LYS A 1 160 ? 21.166 -8.316 -39.545 1.00 74.12 160 LYS A N 1
ATOM 1295 C CA . LYS A 1 160 ? 19.906 -9.060 -39.344 1.00 74.12 160 LYS A CA 1
ATOM 1296 C C . LYS A 1 160 ? 19.302 -8.882 -37.953 1.00 74.12 160 LYS A C 1
ATOM 1298 O O . LYS A 1 160 ? 18.087 -8.731 -37.829 1.00 74.12 160 LYS A O 1
ATOM 1303 N N . SER A 1 161 ? 20.126 -8.904 -36.907 1.00 67.19 161 SER A N 1
ATOM 1304 C CA . SER A 1 161 ? 19.632 -8.732 -35.535 1.00 67.19 161 SER A CA 1
ATOM 1305 C C . SER A 1 161 ? 19.080 -7.320 -35.317 1.00 67.19 161 SER A C 1
ATOM 1307 O O . SER A 1 161 ? 17.996 -7.175 -34.753 1.00 67.19 161 SER A O 1
ATOM 1309 N N . TYR A 1 162 ? 19.726 -6.291 -35.867 1.00 67.88 162 TYR A N 1
ATOM 1310 C CA . TYR A 1 162 ? 19.240 -4.914 -35.772 1.00 67.88 162 TYR A CA 1
ATOM 1311 C C . TYR A 1 162 ? 18.101 -4.572 -36.729 1.00 67.88 162 TYR A C 1
ATOM 1313 O O . TYR A 1 162 ? 17.215 -3.810 -36.342 1.00 67.88 162 TYR A O 1
ATOM 1321 N N . LEU A 1 163 ? 18.066 -5.164 -37.925 1.00 69.94 163 LEU A N 1
ATOM 1322 C CA . LEU A 1 163 ? 16.969 -4.977 -38.873 1.00 69.94 163 LEU A CA 1
ATOM 1323 C C . LEU A 1 163 ? 15.634 -5.393 -38.248 1.00 69.94 163 LEU A C 1
ATOM 1325 O O . LEU A 1 163 ? 14.692 -4.614 -38.281 1.00 69.94 163 LEU A O 1
ATOM 1329 N N . SER A 1 164 ? 15.586 -6.541 -37.565 1.00 68.94 164 SER A N 1
ATOM 1330 C CA . SER A 1 164 ? 14.360 -7.006 -36.897 1.00 68.94 164 SER A CA 1
ATOM 1331 C C . SER A 1 164 ? 13.840 -6.035 -35.822 1.00 68.94 164 SER A C 1
ATOM 1333 O O . SER A 1 164 ? 12.634 -5.841 -35.668 1.00 68.94 164 SER A O 1
ATOM 1335 N N . ILE A 1 165 ? 14.751 -5.377 -35.098 1.00 63.50 165 ILE A N 1
ATOM 1336 C CA . ILE A 1 165 ? 14.421 -4.382 -34.071 1.00 63.50 165 ILE A CA 1
ATOM 1337 C C . ILE A 1 165 ? 13.947 -3.081 -34.730 1.00 63.50 165 ILE A C 1
ATOM 1339 O O . ILE A 1 165 ? 12.962 -2.488 -34.285 1.00 63.50 165 ILE A O 1
ATOM 1343 N N . ALA A 1 166 ? 14.618 -2.648 -35.800 1.00 64.44 166 ALA A N 1
ATOM 1344 C CA . ALA A 1 166 ? 14.251 -1.463 -36.567 1.00 64.44 166 ALA A CA 1
ATOM 1345 C C . ALA A 1 166 ? 12.879 -1.627 -37.239 1.00 64.44 166 ALA A C 1
ATOM 1347 O O . ALA A 1 166 ? 12.038 -0.744 -37.116 1.00 64.44 166 ALA A O 1
ATOM 1348 N N . GLU A 1 167 ? 12.613 -2.774 -37.864 1.00 71.06 167 GLU A N 1
ATOM 1349 C CA . GLU A 1 167 ? 11.324 -3.118 -38.473 1.00 71.06 167 GLU A CA 1
ATOM 1350 C C . GLU A 1 167 ? 10.198 -3.141 -37.437 1.00 71.06 167 GLU A C 1
ATOM 1352 O O . GLU A 1 167 ? 9.135 -2.561 -37.661 1.00 71.06 167 GLU A O 1
ATOM 1357 N N . ALA A 1 168 ? 10.433 -3.752 -36.270 1.00 69.62 168 ALA A N 1
ATOM 1358 C CA . ALA A 1 168 ? 9.465 -3.742 -35.178 1.00 69.62 168 ALA A CA 1
ATOM 1359 C C . ALA A 1 168 ? 9.168 -2.313 -34.694 1.00 69.62 168 ALA A C 1
ATOM 1361 O O . ALA A 1 168 ? 8.013 -1.983 -34.426 1.00 69.62 168 ALA A O 1
ATOM 1362 N N . TYR A 1 169 ? 10.187 -1.455 -34.608 1.00 61.88 169 TYR A N 1
ATOM 1363 C CA . TYR A 1 169 ? 10.017 -0.058 -34.216 1.00 61.88 169 TYR A CA 1
ATOM 1364 C C . TYR A 1 169 ? 9.256 0.756 -35.270 1.00 61.88 169 TYR A C 1
ATOM 1366 O O . TYR A 1 169 ? 8.292 1.438 -34.924 1.00 61.88 169 TYR A O 1
ATOM 1374 N N . VAL A 1 170 ? 9.635 0.646 -36.548 1.00 68.19 170 VAL A N 1
ATOM 1375 C CA . VAL A 1 170 ? 8.959 1.300 -37.681 1.00 68.19 170 VAL A CA 1
ATOM 1376 C C . VAL A 1 170 ? 7.494 0.890 -37.730 1.00 68.19 170 VAL A C 1
ATOM 1378 O O . VAL A 1 170 ? 6.624 1.755 -37.753 1.00 68.19 170 VAL A O 1
ATOM 1381 N N . LYS A 1 171 ? 7.203 -0.407 -37.608 1.00 69.75 171 LYS A N 1
ATOM 1382 C CA . LYS A 1 171 ? 5.831 -0.914 -37.561 1.00 69.75 171 LYS A CA 1
ATOM 1383 C C . LYS A 1 171 ? 5.022 -0.288 -36.425 1.00 69.75 171 LYS A C 1
ATOM 1385 O O . LYS A 1 171 ? 3.880 0.111 -36.626 1.00 69.75 171 LYS A O 1
ATOM 1390 N N . GLN A 1 172 ? 5.596 -0.158 -35.227 1.00 62.28 172 GLN A N 1
ATOM 1391 C CA . GLN A 1 172 ? 4.889 0.498 -34.123 1.00 62.28 172 GLN A CA 1
ATOM 1392 C C . GLN A 1 172 ? 4.694 2.012 -34.342 1.00 62.28 172 GLN A C 1
ATOM 1394 O O . GLN A 1 172 ? 3.719 2.568 -33.829 1.00 62.28 172 GLN A O 1
ATOM 1399 N N . VAL A 1 173 ? 5.587 2.682 -35.078 1.00 60.22 173 VAL A N 1
ATOM 1400 C CA . VAL A 1 173 ? 5.424 4.086 -35.498 1.00 60.22 173 VAL A CA 1
ATOM 1401 C C . VAL A 1 173 ? 4.297 4.214 -36.525 1.00 60.22 173 VAL A C 1
ATOM 1403 O O . VAL A 1 173 ? 3.403 5.036 -36.337 1.00 60.22 173 VAL A O 1
ATOM 1406 N N . GLU A 1 174 ? 4.291 3.374 -37.559 1.00 67.25 174 GLU A N 1
ATOM 1407 C CA . GLU A 1 174 ? 3.266 3.355 -38.613 1.00 67.25 174 GLU A CA 1
ATOM 1408 C C . GLU A 1 174 ? 1.872 3.031 -38.063 1.00 67.25 174 GLU A C 1
ATOM 1410 O O . GLU A 1 174 ? 0.881 3.643 -38.454 1.00 67.25 174 GLU A O 1
ATOM 1415 N N . GLU A 1 175 ? 1.790 2.123 -37.090 1.00 75.62 175 GLU A N 1
ATOM 1416 C CA . GLU A 1 175 ? 0.546 1.779 -36.396 1.00 75.62 175 GLU A CA 1
ATOM 1417 C C . GLU A 1 175 ? 0.110 2.844 -35.365 1.00 75.62 175 GLU A C 1
ATOM 1419 O O . GLU A 1 175 ? -0.873 2.644 -34.647 1.00 75.62 175 GLU A O 1
ATOM 1424 N N . GLY A 1 176 ? 0.845 3.956 -35.235 1.00 60.97 176 GLY A N 1
ATOM 1425 C CA . GLY A 1 176 ? 0.547 5.044 -34.297 1.00 60.97 176 GLY A CA 1
ATOM 1426 C C . GLY A 1 176 ? 0.682 4.660 -32.818 1.00 60.97 176 GLY A C 1
ATOM 1427 O O . GLY A 1 176 ? 0.208 5.385 -31.939 1.00 60.97 176 GLY A O 1
ATOM 1428 N N . ARG A 1 177 ? 1.315 3.516 -32.524 1.00 54.56 177 ARG A N 1
ATOM 1429 C CA . ARG A 1 177 ? 1.524 2.992 -31.162 1.00 54.56 177 ARG A CA 1
ATOM 1430 C C . ARG A 1 177 ? 2.745 3.612 -30.491 1.00 54.56 177 ARG A C 1
ATOM 1432 O O . ARG A 1 177 ? 2.792 3.699 -29.266 1.00 54.56 177 ARG A O 1
ATOM 1439 N N . VAL A 1 178 ? 3.705 4.095 -31.278 1.00 47.03 178 VAL A N 1
ATOM 1440 C CA . VAL A 1 178 ? 4.804 4.938 -30.798 1.00 47.03 178 VAL A CA 1
ATOM 1441 C C . VAL A 1 178 ? 4.404 6.402 -30.953 1.00 47.03 178 VAL A C 1
ATOM 1443 O O . VAL A 1 178 ? 4.399 6.951 -32.049 1.00 47.03 178 VAL A O 1
ATOM 1446 N N . LYS A 1 179 ? 4.119 7.066 -29.830 1.00 48.84 179 LYS A N 1
ATOM 1447 C CA . LYS A 1 179 ? 4.128 8.532 -29.756 1.00 48.84 179 LYS A CA 1
ATOM 1448 C C . LYS A 1 179 ? 5.538 8.984 -29.390 1.00 48.84 179 LYS A C 1
ATOM 1450 O O . LYS A 1 179 ? 5.929 8.911 -28.225 1.00 48.84 179 LYS A O 1
ATOM 1455 N N . THR A 1 180 ? 6.315 9.439 -30.367 1.00 42.28 180 THR A N 1
ATOM 1456 C CA . THR A 1 180 ? 7.584 10.132 -30.114 1.00 42.28 180 THR A CA 1
ATOM 1457 C C . THR A 1 180 ? 7.295 11.419 -29.338 1.00 42.28 180 THR A C 1
ATOM 1459 O O . THR A 1 180 ? 6.741 12.377 -29.864 1.00 42.28 180 THR A O 1
ATOM 1462 N N . ARG A 1 181 ? 7.655 11.451 -28.048 1.00 43.47 181 ARG A N 1
ATOM 1463 C CA . ARG A 1 181 ? 7.538 12.660 -27.207 1.00 43.47 181 ARG A CA 1
ATOM 1464 C C . ARG A 1 181 ? 8.615 13.711 -27.486 1.00 43.47 181 ARG A C 1
ATOM 1466 O O . ARG A 1 181 ? 8.585 14.765 -26.864 1.00 43.47 181 ARG A O 1
ATOM 1473 N N . VAL A 1 182 ? 9.545 13.431 -28.400 1.00 39.56 182 VAL A N 1
ATOM 1474 C CA . VAL A 1 182 ? 10.711 14.288 -28.661 1.00 39.56 182 VAL A CA 1
ATOM 1475 C C . VAL A 1 182 ? 10.311 15.640 -29.274 1.00 39.56 182 VAL A C 1
ATOM 1477 O O . VAL A 1 182 ? 11.087 16.576 -29.168 1.00 39.56 182 VAL A O 1
ATOM 1480 N N . ASP A 1 183 ? 9.077 15.787 -29.780 1.00 41.16 183 ASP A N 1
ATOM 1481 C CA . ASP A 1 183 ? 8.615 17.034 -30.416 1.00 41.16 183 ASP A CA 1
ATOM 1482 C C . ASP A 1 183 ? 7.376 17.719 -29.792 1.00 41.16 183 ASP A C 1
ATOM 1484 O O . ASP A 1 183 ? 6.877 18.682 -30.369 1.00 41.16 183 ASP A O 1
ATOM 1488 N N . VAL A 1 184 ? 6.802 17.269 -28.656 1.00 40.62 184 VAL A N 1
ATOM 1489 C CA . VAL A 1 184 ? 5.419 17.722 -28.315 1.00 40.62 184 VAL A CA 1
ATOM 1490 C C . VAL A 1 184 ? 5.098 18.102 -26.865 1.00 40.62 184 VAL A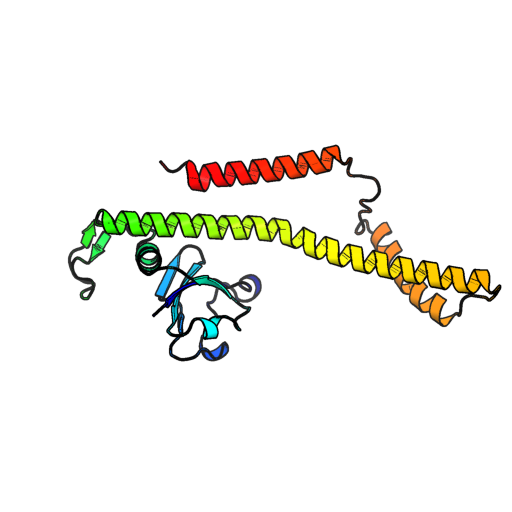 C 1
ATOM 1492 O O . VAL A 1 184 ? 3.955 18.473 -26.595 1.00 40.62 184 VAL A O 1
ATOM 1495 N N . GLU A 1 185 ? 6.033 18.132 -25.918 1.00 43.25 185 GLU A N 1
ATOM 1496 C CA . GLU A 1 185 ? 5.748 18.823 -24.647 1.00 43.25 185 GLU A CA 1
ATOM 1497 C C . GLU A 1 185 ? 6.718 19.971 -24.415 1.00 43.25 185 GLU A C 1
ATOM 1499 O O . GLU A 1 185 ? 7.805 19.798 -23.877 1.00 43.25 185 GLU A O 1
ATOM 1504 N N . ASP A 1 186 ? 6.266 21.166 -24.820 1.00 50.91 186 ASP A N 1
ATOM 1505 C CA . ASP A 1 186 ? 6.746 22.440 -24.287 1.00 50.91 186 ASP A CA 1
ATOM 1506 C C . ASP A 1 186 ? 6.969 22.265 -22.770 1.00 50.91 186 ASP A C 1
ATOM 1508 O O . ASP A 1 186 ? 6.018 21.896 -22.066 1.00 50.91 186 ASP A O 1
ATOM 1512 N N . PRO A 1 187 ? 8.190 22.494 -22.253 1.00 44.97 187 PRO A N 1
ATOM 1513 C CA . PRO A 1 187 ? 8.504 22.371 -20.832 1.00 44.97 187 PRO A CA 1
ATOM 1514 C C . PRO A 1 187 ? 7.509 23.115 -19.942 1.00 44.97 187 PRO A C 1
ATOM 1516 O O . PRO A 1 187 ? 7.215 22.677 -18.831 1.00 44.97 187 PRO A O 1
ATOM 1519 N N . LYS A 1 188 ? 6.924 24.199 -20.458 1.00 51.56 188 LYS A N 1
ATOM 1520 C CA . LYS A 1 188 ? 5.875 24.964 -19.797 1.00 51.56 188 LYS A CA 1
ATOM 1521 C C . LYS A 1 188 ? 4.563 24.182 -19.694 1.00 51.56 188 LYS A C 1
ATOM 1523 O O . LYS A 1 188 ? 3.971 24.153 -18.627 1.00 51.56 188 LYS A O 1
ATOM 1528 N N . LYS A 1 189 ? 4.157 23.444 -20.733 1.00 50.66 189 LYS A N 1
ATOM 1529 C CA . LYS A 1 189 ? 2.990 22.538 -20.690 1.00 50.66 189 LYS A CA 1
ATOM 1530 C C . LYS A 1 189 ? 3.209 21.341 -19.766 1.00 50.66 189 LYS A C 1
ATOM 1532 O O . LYS A 1 189 ? 2.260 20.905 -19.112 1.00 50.66 189 LYS A O 1
ATOM 1537 N N . LEU A 1 190 ? 4.430 20.806 -19.709 1.00 46.34 190 LEU A N 1
ATOM 1538 C CA . LEU A 1 190 ? 4.776 19.747 -18.759 1.00 46.34 190 LEU A CA 1
ATOM 1539 C C . LEU A 1 190 ? 4.719 20.281 -17.325 1.00 46.34 190 LEU A C 1
ATOM 1541 O O . LEU A 1 190 ? 4.067 19.676 -16.477 1.00 46.34 190 LEU A O 1
ATOM 1545 N N . HIS A 1 191 ? 5.323 21.443 -17.078 1.00 49.50 191 HIS A N 1
ATOM 1546 C CA . HIS A 1 191 ? 5.233 22.148 -15.806 1.00 49.50 191 HIS A CA 1
ATOM 1547 C C . HIS A 1 191 ? 3.774 22.430 -15.428 1.00 49.50 191 HIS A C 1
ATOM 1549 O O . HIS A 1 191 ? 3.371 22.119 -14.316 1.00 49.50 191 HIS A O 1
ATOM 1555 N N . ASP A 1 192 ? 2.944 22.909 -16.353 1.00 56.28 192 ASP A N 1
ATOM 1556 C CA . ASP A 1 192 ? 1.528 23.181 -16.100 1.00 56.28 192 ASP A CA 1
ATOM 1557 C C . ASP A 1 192 ? 0.743 21.902 -15.789 1.00 56.28 192 ASP A C 1
ATOM 1559 O O . ASP A 1 192 ? -0.112 21.902 -14.905 1.00 56.28 192 ASP A O 1
ATOM 1563 N N . LYS A 1 193 ? 1.052 20.777 -16.448 1.00 56.09 193 LYS A N 1
ATOM 1564 C CA . LYS A 1 193 ? 0.478 19.466 -16.106 1.00 56.09 193 LYS A CA 1
ATOM 1565 C C . LYS A 1 193 ? 0.909 18.994 -14.724 1.00 56.09 193 LYS A C 1
ATOM 1567 O O . LYS A 1 193 ? 0.064 18.514 -13.970 1.00 56.09 193 LYS A O 1
ATOM 1572 N N . VAL A 1 194 ? 2.193 19.119 -14.395 1.00 52.59 194 VAL A N 1
ATOM 1573 C CA . VAL A 1 194 ? 2.729 18.758 -13.078 1.00 52.59 194 VAL A CA 1
ATOM 1574 C C . VAL A 1 194 ? 2.103 19.646 -12.010 1.00 52.59 194 VAL A C 1
ATOM 1576 O O . VAL A 1 194 ? 1.578 19.127 -11.037 1.00 52.59 194 VAL A O 1
ATOM 1579 N N . MET A 1 195 ? 2.039 20.958 -12.218 1.00 62.56 195 MET A N 1
ATOM 1580 C CA . MET A 1 195 ? 1.416 21.903 -11.292 1.00 62.56 195 MET A CA 1
ATOM 1581 C C . MET A 1 195 ? -0.086 21.681 -11.163 1.00 62.56 195 MET A C 1
ATOM 1583 O O . MET A 1 195 ? -0.625 21.787 -10.063 1.00 62.56 195 MET A O 1
ATOM 1587 N N . LYS A 1 196 ? -0.774 21.305 -12.245 1.00 66.44 196 LYS A N 1
ATOM 1588 C CA . LYS A 1 196 ? -2.179 20.895 -12.193 1.00 66.44 196 LYS A CA 1
ATOM 1589 C C . LYS A 1 196 ? -2.349 19.622 -11.366 1.00 66.44 196 LYS A C 1
ATOM 1591 O O . LYS A 1 196 ? -3.206 19.602 -10.493 1.00 66.44 196 LYS A O 1
ATOM 1596 N N . LYS A 1 197 ? -1.502 18.609 -11.566 1.00 58.31 197 LYS A N 1
ATOM 1597 C CA . LYS A 1 197 ? -1.480 17.377 -10.756 1.00 58.31 197 LYS A CA 1
ATOM 1598 C C . LYS A 1 197 ? -1.159 17.665 -9.290 1.00 58.31 197 LYS A C 1
ATOM 1600 O O . LYS A 1 197 ? -1.841 17.145 -8.418 1.00 58.31 197 LYS A O 1
ATOM 1605 N N . VAL A 1 198 ? -0.185 18.529 -9.009 1.00 57.56 198 VAL A N 1
ATOM 1606 C CA . VAL A 1 198 ? 0.149 18.994 -7.655 1.00 57.56 198 VAL A CA 1
ATOM 1607 C C . VAL A 1 198 ? -1.047 19.713 -7.042 1.00 57.56 198 VAL A C 1
ATOM 1609 O O . VAL A 1 198 ? -1.414 19.404 -5.922 1.00 57.56 198 VAL A O 1
ATOM 1612 N N . THR A 1 199 ? -1.723 20.590 -7.783 1.00 69.94 199 THR A N 1
ATOM 1613 C CA . THR A 1 199 ? -2.926 21.295 -7.312 1.00 69.94 199 THR A CA 1
ATOM 1614 C C . THR A 1 199 ? -4.090 20.332 -7.072 1.00 69.94 199 THR A C 1
ATOM 1616 O O . THR A 1 199 ? -4.813 20.480 -6.093 1.00 69.94 199 THR A O 1
ATOM 1619 N N . GLU A 1 200 ? -4.280 19.330 -7.931 1.00 65.69 200 GLU A N 1
ATOM 1620 C CA . GLU A 1 200 ? -5.273 18.265 -7.751 1.00 65.69 200 GLU A CA 1
ATOM 1621 C C . GLU A 1 200 ? -4.963 17.422 -6.508 1.00 65.69 200 GLU A C 1
ATOM 1623 O O . GLU A 1 200 ? -5.871 17.150 -5.725 1.00 65.69 200 GLU A O 1
ATOM 1628 N N . ILE A 1 201 ? -3.693 17.070 -6.281 1.00 59.56 201 ILE A N 1
ATOM 1629 C CA . ILE A 1 201 ? -3.228 16.369 -5.076 1.00 59.56 201 ILE A CA 1
ATOM 1630 C C . ILE A 1 201 ? -3.433 17.245 -3.839 1.00 59.56 201 ILE A C 1
ATOM 1632 O O . ILE A 1 201 ? -3.967 16.760 -2.847 1.00 59.56 201 ILE A O 1
ATOM 1636 N N . THR A 1 202 ? -3.078 18.529 -3.894 1.00 63.22 202 THR A N 1
ATOM 1637 C CA . THR A 1 202 ? -3.274 19.485 -2.797 1.00 63.22 202 THR A CA 1
ATOM 1638 C C . THR A 1 202 ? -4.753 19.645 -2.473 1.00 63.22 202 THR A C 1
ATOM 1640 O O . THR A 1 202 ? -5.121 19.546 -1.311 1.00 63.22 202 THR A O 1
ATOM 1643 N N . LYS A 1 203 ? -5.629 19.773 -3.475 1.00 68.00 203 LYS A N 1
ATOM 1644 C CA . LYS A 1 203 ? -7.085 19.815 -3.267 1.00 68.00 203 LYS A CA 1
ATOM 1645 C C . LYS A 1 203 ? -7.631 18.510 -2.701 1.00 68.00 203 LYS A C 1
ATOM 1647 O O . LYS A 1 203 ? -8.529 18.544 -1.866 1.00 68.00 203 LYS A O 1
ATOM 1652 N N . LEU A 1 204 ? -7.113 17.362 -3.135 1.00 61.81 204 LEU A N 1
ATOM 1653 C CA . LEU A 1 204 ? -7.453 16.056 -2.564 1.00 61.81 204 LEU A CA 1
ATOM 1654 C C . LEU A 1 204 ? -7.044 15.973 -1.093 1.00 61.81 204 LEU A C 1
ATOM 1656 O O . LEU A 1 204 ? -7.843 15.556 -0.262 1.00 61.81 204 LEU A O 1
ATOM 1660 N N . VAL A 1 205 ? -5.831 16.419 -0.767 1.00 59.72 205 VAL A N 1
ATOM 1661 C CA . VAL A 1 205 ? -5.317 16.528 0.602 1.00 59.72 205 VAL A CA 1
ATOM 1662 C C . VAL A 1 205 ? -6.193 17.471 1.424 1.00 59.72 205 VAL A C 1
ATOM 1664 O O . VAL A 1 205 ? -6.635 17.093 2.500 1.00 59.72 205 VAL A O 1
ATOM 1667 N N . GLU A 1 206 ? -6.517 18.658 0.920 1.00 65.94 206 GLU A N 1
ATOM 1668 C CA . GLU A 1 206 ? -7.379 19.622 1.605 1.00 65.94 206 GLU A CA 1
ATOM 1669 C C . GLU A 1 206 ? -8.787 19.067 1.827 1.00 65.94 206 GLU A C 1
ATOM 1671 O O . GLU A 1 206 ? -9.289 19.092 2.944 1.00 65.94 206 GLU A O 1
ATOM 1676 N N . THR A 1 207 ? -9.413 18.495 0.802 1.00 64.06 207 THR A N 1
ATOM 1677 C CA . THR A 1 207 ? -10.788 17.982 0.892 1.00 64.06 207 THR A CA 1
ATOM 1678 C C . THR A 1 207 ? -10.875 16.761 1.805 1.00 64.06 207 THR A C 1
ATOM 1680 O O . THR A 1 207 ? -11.794 16.656 2.616 1.00 64.06 207 THR A O 1
ATOM 1683 N N . GLU A 1 208 ? -9.925 15.829 1.696 1.00 58.62 208 GLU A N 1
ATOM 1684 C CA . GLU A 1 208 ? -9.964 14.586 2.464 1.00 58.62 208 GLU A CA 1
ATOM 1685 C C . GLU A 1 208 ? -9.400 14.741 3.887 1.00 58.62 208 GLU A C 1
ATOM 1687 O O . GLU A 1 208 ? -9.954 14.135 4.803 1.00 58.62 208 GLU A O 1
ATOM 1692 N N . LEU A 1 209 ? -8.351 15.551 4.107 1.00 55.84 209 LEU A N 1
ATOM 1693 C CA . LEU A 1 209 ? -7.690 15.705 5.417 1.00 55.84 209 LEU A CA 1
ATOM 1694 C C . LEU A 1 209 ? -8.076 16.978 6.185 1.00 55.84 209 LEU A C 1
ATOM 1696 O O . LEU A 1 209 ? -8.036 16.948 7.414 1.00 55.84 209 LEU A O 1
ATOM 1700 N N . LEU A 1 210 ? -8.422 18.080 5.511 1.00 54.56 210 LEU A N 1
ATOM 1701 C CA . LEU A 1 210 ? -8.698 19.379 6.155 1.00 54.56 210 LEU A CA 1
ATOM 1702 C C . LEU A 1 210 ? -10.183 19.787 6.098 1.00 54.56 210 LEU A C 1
ATOM 1704 O O . LEU A 1 210 ? -10.633 20.551 6.948 1.00 54.56 210 LEU A O 1
ATOM 1708 N N . GLY A 1 211 ? -10.952 19.260 5.140 1.00 46.31 211 GLY A N 1
ATOM 1709 C CA . GLY A 1 211 ? -12.349 19.620 4.872 1.00 46.31 211 GLY A CA 1
ATOM 1710 C C . GLY A 1 211 ? -13.400 18.911 5.729 1.00 46.31 211 GLY A C 1
ATOM 1711 O O . GLY A 1 211 ? -14.583 19.204 5.595 1.00 46.31 211 GLY A O 1
ATOM 1712 N N . LYS A 1 212 ? -13.005 17.992 6.618 1.00 44.38 212 LYS A N 1
ATOM 1713 C CA . LYS A 1 212 ? -13.912 17.368 7.595 1.00 44.38 212 LYS A CA 1
ATOM 1714 C C . LYS A 1 212 ? -13.687 17.972 8.982 1.00 44.38 212 LYS A C 1
ATOM 1716 O O . LYS A 1 212 ? -13.102 17.314 9.842 1.00 44.38 212 LYS A O 1
ATOM 1721 N N . LYS A 1 213 ? -14.107 19.228 9.145 1.00 39.00 213 LYS A N 1
ATOM 1722 C CA . LYS A 1 213 ? -14.459 19.801 10.450 1.00 39.00 213 LYS A CA 1
ATOM 1723 C C . LYS A 1 213 ? -15.935 19.558 10.716 1.00 39.00 213 LYS A C 1
ATOM 1725 O O . LYS A 1 213 ? -16.709 19.660 9.741 1.00 39.00 213 LYS A O 1
#

Foldseek 3Di:
DWKKKKAFPPCVVVVLDDPDCVVVVQPPQKAWAPDDDPRITMIGGPDPVSCVVPPRMDMDIDDPLLSLLLRCAPPQWDAPDNVDRPHDTDGDDPSSVVSVVSNLLVVLVVVLVVVVCVVCVCVVVVVVVVVVVVVVVVVVVVLVVVCVVVVHDRDVVVVVVVVVVVVVVVVCVVVVVDDDPVPDDDVVNVVVVVVVVVVVSVVSCCCSPVVPD